Protein AF-A0A2D5Z814-F1 (afdb_monomer_lite)

Structure (mmCIF, N/CA/C/O backbone):
data_AF-A0A2D5Z814-F1
#
_entry.id   AF-A0A2D5Z814-F1
#
loop_
_atom_site.group_PDB
_atom_site.id
_atom_site.type_symbol
_atom_site.label_atom_id
_atom_site.label_alt_id
_atom_site.label_comp_id
_atom_site.label_asym_id
_atom_site.label_entity_id
_atom_site.label_seq_id
_atom_site.pdbx_PDB_ins_code
_atom_site.Cartn_x
_atom_site.Cartn_y
_atom_site.Cartn_z
_atom_site.occupancy
_atom_site.B_iso_or_equiv
_atom_site.auth_seq_id
_atom_site.auth_comp_id
_atom_site.auth_asym_id
_atom_site.auth_atom_id
_atom_site.pdbx_PDB_model_num
ATOM 1 N N . MET A 1 1 ? -5.603 -16.235 20.067 1.00 56.41 1 MET A N 1
ATOM 2 C CA . MET A 1 1 ? -6.379 -16.698 18.891 1.00 56.41 1 MET A CA 1
ATOM 3 C C . MET A 1 1 ? -6.082 -15.875 17.643 1.00 56.41 1 MET A C 1
ATOM 5 O O . MET A 1 1 ? -5.702 -16.482 16.658 1.00 56.41 1 MET A O 1
ATOM 9 N N . PHE A 1 2 ? -6.161 -14.539 17.676 1.00 51.81 2 PHE A N 1
ATOM 10 C CA . PHE A 1 2 ? -5.943 -13.693 16.488 1.00 51.81 2 PHE A CA 1
ATOM 11 C C . PHE A 1 2 ? -4.578 -13.888 15.796 1.00 51.81 2 PHE A C 1
ATOM 13 O O . PHE A 1 2 ? -4.543 -14.180 14.610 1.00 51.81 2 PHE A O 1
ATOM 20 N N . LEU A 1 3 ? -3.463 -13.837 16.539 1.00 51.50 3 LEU A N 1
ATOM 21 C CA . LEU A 1 3 ? -2.113 -14.064 15.990 1.00 51.50 3 LEU A CA 1
ATOM 22 C C . LEU A 1 3 ? -1.934 -15.460 15.370 1.00 51.50 3 LEU A C 1
ATOM 24 O O . LEU A 1 3 ? -1.371 -15.576 14.292 1.00 51.50 3 LEU A O 1
ATOM 28 N N . ILE A 1 4 ? -2.471 -16.507 16.006 1.00 61.38 4 ILE A N 1
ATOM 29 C CA . ILE A 1 4 ? -2.462 -17.879 15.462 1.00 61.38 4 ILE A CA 1
ATOM 30 C C . ILE A 1 4 ? -3.272 -17.933 14.165 1.00 61.38 4 ILE A C 1
ATOM 32 O O . ILE A 1 4 ? -2.856 -18.549 13.195 1.00 61.38 4 ILE A O 1
ATOM 36 N N . GLY A 1 5 ? -4.400 -17.234 14.135 1.00 58.31 5 GLY A N 1
ATOM 37 C CA . GLY A 1 5 ? -5.241 -17.068 12.965 1.00 58.31 5 GLY A CA 1
ATOM 38 C C . GLY A 1 5 ? -4.587 -16.403 11.775 1.00 58.31 5 GLY A C 1
ATOM 39 O O . GLY A 1 5 ? -4.691 -16.891 10.658 1.00 58.31 5 GLY A O 1
ATOM 40 N N . VAL A 1 6 ? -3.914 -15.285 12.032 1.00 59.44 6 VAL A N 1
ATOM 41 C CA . VAL A 1 6 ? -3.162 -14.533 11.029 1.00 59.44 6 VAL A CA 1
ATOM 42 C C . VAL A 1 6 ? -1.983 -15.365 10.531 1.00 59.44 6 VAL A C 1
ATOM 44 O O . VAL A 1 6 ? -1.779 -15.460 9.329 1.00 59.44 6 VAL A O 1
ATOM 47 N N . VAL A 1 7 ? -1.263 -16.050 11.422 1.00 62.69 7 VAL A N 1
ATOM 48 C CA . VAL A 1 7 ? -0.177 -16.965 11.042 1.00 62.69 7 VAL A CA 1
ATOM 49 C C . VAL A 1 7 ? -0.703 -18.126 10.196 1.00 62.69 7 VAL A C 1
ATOM 51 O O . VAL A 1 7 ? -0.122 -18.419 9.161 1.00 62.69 7 VAL A O 1
ATOM 54 N N . VAL A 1 8 ? -1.828 -18.746 10.559 1.00 61.88 8 VAL A N 1
ATOM 55 C CA . VAL A 1 8 ? -2.460 -19.798 9.745 1.00 61.88 8 VAL A CA 1
ATOM 56 C C . VAL A 1 8 ? -2.917 -19.238 8.394 1.00 61.88 8 VAL A C 1
ATOM 58 O O . VAL A 1 8 ? -2.629 -19.837 7.366 1.00 61.88 8 VAL A O 1
ATOM 61 N N . ALA A 1 9 ? -3.547 -18.063 8.358 1.00 58.44 9 ALA A N 1
ATOM 62 C CA . ALA A 1 9 ? -3.960 -17.403 7.119 1.00 58.44 9 ALA A CA 1
ATOM 63 C C . ALA A 1 9 ? -2.775 -17.085 6.183 1.00 58.44 9 ALA A C 1
ATOM 65 O O . ALA A 1 9 ? -2.893 -17.267 4.974 1.00 58.44 9 ALA A O 1
ATOM 66 N N . ILE A 1 10 ? -1.638 -16.654 6.741 1.00 59.72 10 ILE A N 1
ATOM 67 C CA . ILE A 1 10 ? -0.394 -16.362 6.008 1.00 59.72 10 ILE A CA 1
ATOM 68 C C . ILE A 1 10 ? 0.289 -17.653 5.534 1.00 59.72 10 ILE A C 1
ATOM 70 O O . ILE A 1 10 ? 0.756 -17.733 4.399 1.00 59.72 10 ILE A O 1
ATOM 74 N N . LEU A 1 11 ? 0.329 -18.694 6.369 1.00 56.81 11 LEU A N 1
ATOM 75 C CA . LEU A 1 11 ? 0.909 -19.988 5.993 1.00 56.81 11 LEU A CA 1
ATOM 76 C C . LEU A 1 11 ? 0.111 -20.654 4.862 1.00 56.81 11 LEU A C 1
ATOM 78 O O . LEU A 1 11 ? 0.702 -21.247 3.963 1.00 56.81 11 LEU A O 1
ATOM 82 N N . TYR A 1 12 ? -1.214 -20.487 4.848 1.00 57.47 12 TYR A N 1
ATOM 83 C CA . TYR A 1 12 ? -2.067 -20.972 3.761 1.00 57.47 12 TYR A CA 1
ATOM 84 C C . TYR A 1 12 ? -1.994 -20.110 2.485 1.00 57.47 12 TYR A C 1
ATOM 86 O O . TYR A 1 12 ? -2.374 -20.599 1.426 1.00 57.47 12 TYR A O 1
ATOM 94 N N . SER A 1 13 ? -1.476 -18.873 2.519 1.00 56.94 13 SER A N 1
ATOM 95 C CA . SER A 1 13 ? -1.394 -18.018 1.320 1.00 56.94 13 SER A CA 1
ATOM 96 C C . SER A 1 13 ? -0.141 -18.223 0.458 1.00 56.94 13 SER A C 1
ATOM 98 O O . SER A 1 13 ? -0.121 -17.748 -0.672 1.00 56.94 13 SER A O 1
ATOM 100 N N . GLY A 1 14 ? 0.907 -18.887 0.968 1.00 55.75 14 GLY A N 1
ATOM 101 C CA . GLY A 1 14 ? 2.200 -19.014 0.273 1.00 55.75 14 GLY A CA 1
ATOM 102 C C . GLY A 1 14 ? 2.575 -20.436 -0.154 1.00 55.75 14 GLY A C 1
ATOM 103 O O . GLY A 1 14 ? 2.842 -20.677 -1.328 1.00 55.75 14 GLY A O 1
ATOM 104 N N . SER A 1 15 ? 2.604 -21.395 0.779 1.00 47.72 15 SER A N 1
ATOM 105 C CA . SER A 1 15 ? 3.120 -22.751 0.511 1.00 47.72 15 SER A CA 1
ATOM 106 C C . SER A 1 15 ? 2.042 -23.775 0.138 1.00 47.72 15 SER A C 1
ATOM 108 O O . SER A 1 15 ? 2.357 -24.774 -0.503 1.00 47.72 15 SER A O 1
ATOM 110 N N . ALA A 1 16 ? 0.773 -23.519 0.473 1.00 51.56 16 ALA A N 1
ATOM 111 C CA . ALA A 1 16 ? -0.362 -24.391 0.141 1.00 51.56 16 ALA A CA 1
ATOM 112 C C . ALA A 1 16 ? -0.970 -24.122 -1.253 1.00 51.56 16 ALA A C 1
ATOM 114 O O . ALA A 1 16 ? -1.816 -24.882 -1.718 1.00 51.56 16 ALA A O 1
ATOM 115 N N . ALA A 1 17 ? -0.542 -23.057 -1.943 1.00 55.44 17 ALA A N 1
ATOM 116 C CA . ALA A 1 17 ? -1.133 -22.617 -3.209 1.00 55.44 17 ALA A CA 1
ATOM 117 C C . ALA A 1 17 ? -0.887 -23.574 -4.391 1.00 55.44 17 ALA A C 1
ATOM 119 O O . ALA A 1 17 ? -1.604 -23.483 -5.380 1.00 55.44 17 ALA A O 1
ATOM 120 N N . LYS A 1 18 ? 0.092 -24.486 -4.286 1.00 63.19 18 LYS A N 1
ATOM 121 C CA . LYS A 1 18 ? 0.381 -25.529 -5.291 1.00 63.19 18 LYS A CA 1
ATOM 122 C C . LYS A 1 18 ? -0.055 -26.935 -4.862 1.00 63.19 18 LYS A C 1
ATOM 124 O O . LYS A 1 18 ? 0.300 -27.914 -5.512 1.00 63.19 18 LYS A O 1
ATOM 129 N N . ASP A 1 19 ? -0.819 -27.045 -3.774 1.00 77.56 19 ASP A N 1
ATOM 130 C CA . ASP A 1 19 ? -1.479 -28.298 -3.407 1.00 77.56 19 ASP A CA 1
ATOM 131 C C . ASP A 1 19 ? -2.500 -28.679 -4.493 1.00 77.56 19 ASP A C 1
ATOM 133 O O . ASP A 1 19 ? -3.224 -27.819 -4.998 1.00 77.56 19 ASP A O 1
ATOM 137 N N . ALA A 1 20 ? -2.590 -29.963 -4.846 1.00 77.75 20 ALA A N 1
ATOM 138 C CA . ALA A 1 20 ? -3.502 -30.444 -5.885 1.00 77.75 20 ALA A CA 1
ATOM 139 C C . ALA A 1 20 ? -4.984 -30.114 -5.599 1.00 77.75 20 ALA A C 1
ATOM 141 O O . ALA A 1 20 ? -5.794 -30.058 -6.530 1.00 77.75 20 ALA A O 1
ATOM 142 N N . ALA A 1 21 ? -5.358 -29.866 -4.340 1.00 78.50 21 ALA A N 1
ATOM 143 C CA . ALA A 1 21 ? -6.687 -29.390 -3.962 1.00 78.50 21 ALA A CA 1
ATOM 144 C C . ALA A 1 21 ? -6.981 -27.964 -4.467 1.00 78.50 21 ALA A C 1
ATOM 146 O O . ALA A 1 21 ? -8.128 -27.652 -4.790 1.00 78.50 21 ALA A O 1
ATOM 147 N N . PHE A 1 22 ? -5.958 -27.114 -4.579 1.00 81.38 22 PHE A N 1
ATOM 148 C CA . PHE A 1 22 ? -6.083 -25.690 -4.916 1.00 81.38 22 PHE A CA 1
ATOM 149 C C . PHE A 1 22 ? -5.416 -25.306 -6.237 1.00 81.38 22 PHE A C 1
ATOM 151 O O . PHE A 1 22 ? -5.604 -24.187 -6.710 1.00 81.38 22 PHE A O 1
ATOM 158 N N . TYR A 1 23 ? -4.693 -26.240 -6.849 1.00 84.44 23 TYR A N 1
ATOM 159 C CA . TYR A 1 23 ? -3.890 -26.012 -8.037 1.00 84.44 23 TYR A CA 1
ATOM 160 C C . TYR A 1 23 ? -4.102 -27.118 -9.068 1.00 84.44 23 TYR A C 1
ATOM 162 O O . TYR A 1 23 ? -4.152 -28.306 -8.735 1.00 84.44 23 TYR A O 1
ATOM 170 N N . ASP A 1 24 ? -4.254 -26.732 -10.327 1.00 88.06 24 ASP A N 1
ATOM 171 C CA . ASP A 1 24 ? -4.131 -27.611 -11.480 1.00 88.06 24 ASP A CA 1
ATOM 172 C C . ASP A 1 24 ? -2.820 -27.266 -12.195 1.00 88.06 24 ASP A C 1
ATOM 174 O O . ASP A 1 24 ? -2.689 -26.153 -12.694 1.00 88.06 24 ASP A O 1
ATOM 178 N N . PRO A 1 25 ? -1.829 -28.170 -12.258 1.00 87.50 25 PRO A N 1
ATOM 179 C CA . PRO A 1 25 ? -0.586 -27.887 -12.966 1.00 87.50 25 PRO A CA 1
ATOM 180 C C . PRO A 1 25 ? -0.759 -27.852 -14.488 1.00 87.50 25 PRO A C 1
ATOM 182 O O . PRO A 1 25 ? 0.148 -27.395 -15.181 1.00 87.50 25 PRO A O 1
ATOM 185 N N . LYS A 1 26 ? -1.886 -28.334 -15.029 1.00 88.44 26 LYS A N 1
ATOM 186 C CA . LYS A 1 26 ? -2.082 -28.482 -16.470 1.00 88.44 26 LYS A CA 1
ATOM 187 C C . LYS A 1 26 ? -1.970 -27.161 -17.247 1.00 88.44 26 LYS A C 1
ATOM 189 O O . LYS A 1 26 ? -1.229 -27.165 -18.219 1.00 88.44 26 LYS A O 1
ATOM 194 N N . PRO A 1 27 ? -2.581 -26.031 -16.842 1.00 87.88 27 PRO A N 1
ATOM 195 C CA . PRO A 1 27 ? -2.417 -24.765 -17.559 1.00 87.88 27 PRO A CA 1
ATOM 196 C C . PRO A 1 27 ? -0.960 -24.291 -17.627 1.00 87.88 27 PRO A C 1
ATOM 198 O O . PRO A 1 27 ? -0.527 -23.781 -18.656 1.00 87.88 27 PRO A O 1
ATOM 201 N N . VAL A 1 28 ? -0.174 -24.520 -16.567 1.00 87.25 28 VAL A N 1
ATOM 202 C CA . VAL A 1 28 ? 1.270 -24.229 -16.574 1.00 87.25 28 VAL A CA 1
ATOM 203 C C . VAL A 1 28 ? 2.034 -25.199 -17.468 1.00 87.25 28 VAL A C 1
ATOM 205 O O . VAL A 1 28 ? 2.923 -24.769 -18.196 1.00 87.25 28 VAL A O 1
ATOM 208 N N . ALA A 1 29 ? 1.681 -26.485 -17.461 1.00 90.31 29 ALA A N 1
ATOM 209 C CA . ALA A 1 29 ? 2.283 -27.473 -18.354 1.00 90.31 29 ALA A CA 1
ATOM 210 C C . ALA A 1 29 ? 1.972 -27.182 -19.834 1.00 90.31 29 ALA A C 1
ATOM 212 O O . ALA A 1 29 ? 2.864 -27.265 -20.674 1.00 90.31 29 ALA A O 1
ATOM 213 N N . ASP A 1 30 ? 0.736 -26.788 -20.146 1.00 91.12 30 ASP A N 1
ATOM 214 C CA . ASP A 1 30 ? 0.287 -26.438 -21.495 1.00 91.12 30 ASP A CA 1
ATOM 215 C C . ASP A 1 30 ? 0.979 -25.152 -21.991 1.00 91.12 30 ASP A C 1
ATOM 217 O O . ASP A 1 30 ? 1.344 -25.049 -23.163 1.00 91.12 30 ASP A O 1
ATOM 221 N N . ALA A 1 31 ? 1.227 -24.190 -21.094 1.00 90.81 31 ALA A N 1
ATOM 222 C CA . ALA A 1 31 ? 1.958 -22.961 -21.397 1.00 90.81 31 ALA A CA 1
ATOM 223 C C . ALA A 1 31 ? 3.490 -23.129 -21.413 1.00 90.81 31 ALA A C 1
ATOM 225 O O . ALA A 1 31 ? 4.181 -22.232 -21.899 1.00 90.81 31 ALA A O 1
ATOM 226 N N . ALA A 1 32 ? 4.033 -24.249 -20.917 1.00 91.06 32 ALA A N 1
ATOM 227 C CA . ALA A 1 32 ? 5.470 -24.430 -20.690 1.00 91.06 32 ALA A CA 1
ATOM 228 C C . ALA A 1 32 ? 6.306 -24.178 -21.950 1.00 91.06 32 ALA A C 1
ATOM 230 O O . ALA A 1 32 ? 7.278 -23.441 -21.895 1.00 91.06 32 ALA A O 1
ATOM 231 N N . VAL A 1 33 ? 5.875 -24.681 -23.111 1.00 94.25 33 VAL A N 1
ATOM 232 C CA . VAL A 1 33 ? 6.594 -24.473 -24.383 1.00 94.25 33 VAL A CA 1
ATOM 233 C C . VAL A 1 33 ? 6.686 -22.988 -24.752 1.00 94.25 33 VAL A C 1
ATOM 235 O O . VAL A 1 33 ? 7.724 -22.528 -25.224 1.00 94.25 33 VAL A O 1
ATOM 238 N N . ALA A 1 34 ? 5.609 -22.228 -24.542 1.00 93.00 34 ALA A N 1
ATOM 239 C CA . ALA A 1 34 ? 5.583 -20.798 -24.836 1.00 93.00 34 ALA A CA 1
ATOM 240 C C . ALA A 1 34 ? 6.416 -19.996 -23.826 1.00 93.00 34 ALA A C 1
ATOM 242 O O . ALA A 1 34 ? 7.120 -19.064 -24.214 1.00 93.00 34 ALA A O 1
ATOM 243 N N . VAL A 1 35 ? 6.363 -20.379 -22.546 1.00 90.38 35 VAL A N 1
ATOM 244 C CA . VAL A 1 35 ? 7.173 -19.773 -21.483 1.00 90.38 35 VAL A CA 1
ATOM 245 C C . VAL A 1 35 ? 8.658 -20.052 -21.718 1.00 90.38 35 VAL A C 1
ATOM 247 O O . VAL A 1 35 ? 9.431 -19.103 -21.742 1.00 90.38 35 VAL A O 1
ATOM 250 N N . ASP A 1 36 ? 9.050 -21.296 -21.997 1.00 91.88 36 ASP A N 1
ATOM 251 C CA . ASP A 1 36 ? 10.437 -21.688 -22.280 1.00 91.88 36 ASP A CA 1
ATOM 252 C C . ASP A 1 36 ? 10.989 -20.950 -23.510 1.00 91.88 36 ASP A C 1
ATOM 254 O O . ASP A 1 36 ? 12.126 -20.472 -23.505 1.00 91.88 36 ASP A O 1
ATOM 258 N N . ALA A 1 37 ? 10.177 -20.801 -24.564 1.00 93.94 37 ALA A N 1
ATOM 259 C CA . ALA A 1 37 ? 10.551 -20.016 -25.737 1.00 93.94 37 ALA A CA 1
ATOM 260 C C . ALA A 1 37 ? 10.774 -18.535 -25.383 1.00 93.94 37 ALA A C 1
ATOM 262 O O . ALA A 1 37 ? 11.774 -17.943 -25.795 1.00 93.94 37 ALA A O 1
ATOM 263 N N . ALA A 1 38 ? 9.889 -17.942 -24.579 1.00 92.06 38 ALA A N 1
ATOM 264 C CA . ALA A 1 38 ? 10.048 -16.570 -24.110 1.00 92.06 38 ALA A CA 1
ATOM 265 C C . ALA A 1 38 ? 11.264 -16.412 -23.174 1.00 92.06 38 ALA A C 1
ATOM 267 O O . ALA A 1 38 ? 11.990 -15.425 -23.280 1.00 92.06 38 ALA A O 1
ATOM 268 N N . GLU A 1 39 ? 11.550 -17.384 -22.304 1.00 89.81 39 GLU A N 1
ATOM 269 C CA . GLU A 1 39 ? 12.731 -17.396 -21.428 1.00 89.81 39 GLU A CA 1
ATOM 270 C C . GLU A 1 39 ? 14.046 -17.563 -22.211 1.00 89.81 39 GLU A C 1
ATOM 272 O O . GLU A 1 39 ? 15.079 -16.988 -21.845 1.00 89.81 39 GLU A O 1
ATOM 277 N N . ALA A 1 40 ? 14.023 -18.280 -23.337 1.00 93.00 40 ALA A N 1
ATOM 278 C CA . ALA A 1 40 ? 15.152 -18.327 -24.261 1.00 93.00 40 ALA A CA 1
ATOM 279 C C . ALA A 1 40 ? 15.410 -16.949 -24.900 1.00 93.00 40 ALA A C 1
ATOM 281 O O . ALA A 1 40 ? 16.563 -16.514 -24.983 1.00 93.00 40 ALA A O 1
ATOM 282 N N . GLU A 1 41 ? 14.355 -16.221 -25.287 1.00 93.88 41 GLU A N 1
ATOM 283 C CA . GLU A 1 41 ? 14.477 -14.840 -25.774 1.00 93.88 41 GLU A CA 1
ATOM 284 C C . GLU A 1 41 ? 15.013 -13.890 -24.694 1.00 93.88 41 GLU A C 1
ATOM 286 O O . GLU A 1 41 ? 15.858 -13.043 -24.990 1.00 93.88 41 GLU A O 1
ATOM 291 N N . VAL A 1 42 ? 14.575 -14.054 -23.441 1.00 89.88 42 VAL A N 1
ATOM 292 C CA . VAL A 1 42 ? 15.125 -13.333 -22.280 1.00 89.88 42 VAL A CA 1
ATOM 293 C C . VAL A 1 42 ? 16.616 -13.604 -22.140 1.00 89.88 42 VAL A C 1
ATOM 295 O O . VAL A 1 42 ? 17.400 -12.665 -22.032 1.00 89.88 42 VAL A O 1
ATOM 298 N N . SER A 1 43 ? 17.028 -14.871 -22.182 1.00 90.56 43 SER A N 1
ATOM 299 C CA . SER A 1 43 ? 18.431 -15.265 -22.030 1.00 90.56 43 SER A CA 1
ATOM 300 C C . SER A 1 43 ? 19.310 -14.683 -23.140 1.00 90.56 43 SER A C 1
ATOM 302 O O . SER A 1 43 ? 20.403 -14.176 -22.872 1.00 90.56 43 SER A O 1
ATOM 304 N N . ALA A 1 44 ? 18.819 -14.684 -24.383 1.00 91.31 44 ALA A N 1
ATOM 305 C CA . ALA A 1 44 ? 19.503 -14.062 -25.511 1.00 91.31 44 ALA A CA 1
ATOM 306 C C . ALA A 1 44 ? 19.613 -12.536 -25.347 1.00 91.31 44 ALA A C 1
ATOM 308 O O . ALA A 1 44 ? 20.690 -11.964 -25.536 1.00 91.31 44 ALA A O 1
ATOM 309 N N . ALA A 1 45 ? 18.527 -11.876 -24.937 1.00 89.44 45 ALA A N 1
ATOM 310 C CA . ALA A 1 45 ? 18.528 -10.441 -24.680 1.00 89.44 45 ALA A CA 1
ATOM 311 C C . ALA A 1 45 ? 19.433 -10.066 -23.492 1.00 89.44 45 ALA A C 1
ATOM 313 O O . ALA A 1 45 ? 20.107 -9.038 -23.534 1.00 89.44 45 ALA A O 1
ATOM 314 N N . ALA A 1 46 ? 19.528 -10.923 -22.472 1.00 88.94 46 ALA A N 1
ATOM 315 C CA . ALA A 1 46 ? 20.399 -10.727 -21.317 1.00 88.94 46 ALA A CA 1
ATOM 316 C C . ALA A 1 46 ? 21.874 -10.818 -21.710 1.00 88.94 46 ALA A C 1
ATOM 318 O O . ALA A 1 46 ? 22.682 -9.988 -21.290 1.00 88.94 46 ALA A O 1
ATOM 319 N N . ALA A 1 47 ? 22.229 -11.785 -22.561 1.00 89.50 47 ALA A N 1
ATOM 320 C CA . ALA A 1 47 ? 23.573 -11.888 -23.119 1.00 89.50 47 ALA A CA 1
ATOM 321 C C . ALA A 1 47 ? 23.935 -10.648 -23.954 1.00 89.50 47 ALA A C 1
ATOM 323 O O . ALA A 1 47 ? 25.039 -10.120 -23.813 1.00 89.50 47 ALA A O 1
ATOM 324 N N . ALA A 1 48 ? 22.996 -10.142 -24.762 1.00 87.31 48 ALA A N 1
ATOM 325 C CA . ALA A 1 48 ? 23.192 -8.933 -25.560 1.00 87.31 48 ALA A CA 1
ATOM 326 C C . ALA A 1 48 ? 23.369 -7.678 -24.686 1.00 87.31 48 ALA A C 1
ATOM 328 O O . ALA A 1 48 ? 24.310 -6.914 -24.898 1.00 87.31 48 ALA A O 1
ATOM 329 N N . ALA A 1 49 ? 22.525 -7.501 -23.665 1.00 87.06 49 ALA A N 1
ATOM 330 C CA . ALA A 1 49 ? 22.623 -6.396 -22.711 1.00 87.06 49 ALA A CA 1
ATOM 331 C C . ALA A 1 49 ? 23.922 -6.449 -21.892 1.00 87.06 49 ALA A C 1
ATOM 333 O O . ALA A 1 49 ? 24.518 -5.415 -21.608 1.00 87.06 49 ALA A O 1
ATOM 334 N N . LYS A 1 50 ? 24.407 -7.650 -21.554 1.00 86.31 50 LYS A N 1
ATOM 335 C CA . LYS A 1 50 ? 25.696 -7.830 -20.875 1.00 86.31 50 LYS A CA 1
ATOM 336 C C . LYS A 1 50 ? 26.886 -7.504 -21.783 1.00 86.31 50 LYS A C 1
ATOM 338 O O . LYS A 1 50 ? 27.881 -6.970 -21.304 1.00 86.31 50 LYS A O 1
ATOM 343 N N . ALA A 1 51 ? 26.804 -7.850 -23.068 1.00 86.81 51 ALA A N 1
ATOM 344 C CA . ALA A 1 51 ? 27.868 -7.603 -24.039 1.00 86.81 51 ALA A CA 1
ATOM 345 C C . ALA A 1 51 ? 27.967 -6.125 -24.445 1.00 86.81 51 ALA A C 1
ATOM 347 O O . ALA A 1 51 ? 29.067 -5.626 -24.671 1.00 86.81 51 ALA A O 1
ATOM 348 N N . ASN A 1 52 ? 26.831 -5.431 -24.528 1.00 85.12 52 ASN A N 1
ATOM 349 C CA . ASN A 1 52 ? 26.772 -4.007 -24.825 1.00 85.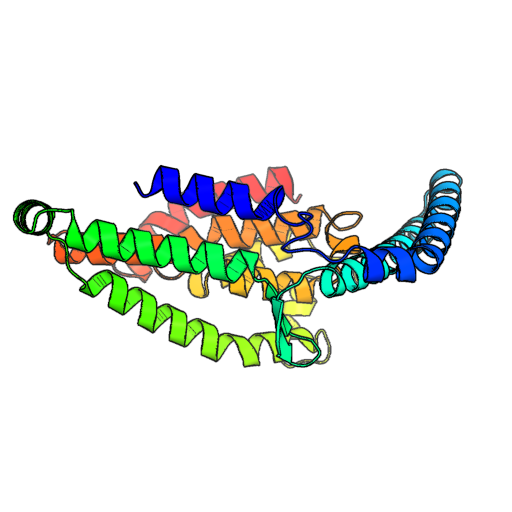12 52 ASN A CA 1
ATOM 350 C C . ASN A 1 52 ? 25.743 -3.322 -23.909 1.00 85.12 52 ASN A C 1
ATOM 352 O O . ASN A 1 52 ? 24.573 -3.192 -24.289 1.00 85.12 52 ASN A O 1
ATOM 356 N N . PRO A 1 53 ? 26.153 -2.931 -22.689 1.00 74.31 53 PRO A N 1
ATOM 357 C CA . PRO A 1 53 ? 25.256 -2.340 -21.708 1.00 74.31 53 PRO A CA 1
ATOM 358 C C . PRO A 1 53 ? 24.898 -0.914 -22.127 1.00 74.31 53 PRO A C 1
ATOM 360 O O . PRO A 1 53 ? 25.602 0.045 -21.826 1.00 74.31 53 PRO A O 1
ATOM 363 N N . GLY A 1 54 ? 23.789 -0.793 -22.849 1.00 80.06 54 GLY A N 1
ATOM 364 C CA . GLY A 1 54 ? 23.145 0.473 -23.169 1.00 80.06 54 GLY A CA 1
ATOM 365 C C . GLY A 1 54 ? 21.644 0.390 -22.916 1.00 80.06 54 GLY A C 1
ATOM 366 O O . GLY A 1 54 ? 21.058 -0.694 -22.987 1.00 80.06 54 GLY A O 1
ATOM 367 N N . ASP A 1 55 ? 21.019 1.542 -22.669 1.00 72.25 55 ASP A N 1
ATOM 368 C CA . ASP A 1 55 ? 19.598 1.653 -22.304 1.00 72.25 55 ASP A CA 1
ATOM 369 C C . ASP A 1 55 ? 18.671 0.914 -23.276 1.00 72.25 55 ASP A C 1
ATOM 371 O O . ASP A 1 55 ? 17.692 0.293 -22.863 1.00 72.25 55 ASP A O 1
ATOM 375 N N . ALA A 1 56 ? 19.008 0.900 -24.568 1.00 78.81 56 ALA A N 1
ATOM 376 C CA . ALA A 1 56 ? 18.243 0.189 -25.587 1.00 78.81 56 ALA A CA 1
ATOM 377 C C . ALA A 1 56 ? 18.300 -1.341 -25.412 1.00 78.81 56 ALA A C 1
ATOM 379 O O . ALA A 1 56 ? 17.272 -2.011 -25.482 1.00 78.81 56 ALA A O 1
ATOM 380 N N . ALA A 1 57 ? 19.484 -1.902 -25.151 1.00 79.88 57 ALA A N 1
ATOM 381 C CA . ALA A 1 57 ? 19.661 -3.343 -24.957 1.00 79.88 57 ALA A CA 1
ATOM 382 C C . ALA A 1 57 ? 19.017 -3.816 -23.646 1.00 79.88 57 ALA A C 1
ATOM 384 O O . ALA A 1 57 ? 18.379 -4.869 -23.608 1.00 79.88 57 ALA A O 1
ATOM 385 N N . ILE A 1 58 ? 19.119 -2.994 -22.599 1.00 77.62 58 ILE A N 1
ATOM 386 C CA . ILE A 1 58 ? 18.423 -3.205 -21.330 1.00 77.62 58 ILE A CA 1
ATOM 387 C C . ILE A 1 58 ? 16.907 -3.175 -21.564 1.00 77.62 58 ILE A C 1
ATOM 389 O O . ILE A 1 58 ? 16.224 -4.126 -21.209 1.00 77.62 58 ILE A O 1
ATOM 393 N N . THR A 1 59 ? 16.373 -2.166 -22.257 1.00 77.44 59 THR A N 1
ATOM 394 C CA . THR A 1 59 ? 14.934 -2.075 -22.577 1.00 77.44 59 THR A CA 1
ATOM 395 C C . THR A 1 59 ? 14.415 -3.318 -23.304 1.00 77.44 59 THR A C 1
ATOM 397 O O . THR A 1 59 ? 13.363 -3.846 -22.941 1.00 77.44 59 THR A O 1
ATOM 400 N N . VAL A 1 60 ? 15.160 -3.830 -24.288 1.00 84.12 60 VAL A N 1
ATOM 401 C CA . VAL A 1 60 ? 14.789 -5.059 -25.007 1.00 84.12 60 VAL A CA 1
ATOM 402 C C . VAL A 1 60 ? 14.754 -6.266 -24.068 1.00 84.12 60 VAL A C 1
ATOM 404 O O . VAL A 1 60 ? 13.766 -6.998 -24.074 1.00 84.12 60 VAL A O 1
ATOM 407 N N . LEU A 1 61 ? 15.774 -6.458 -23.223 1.00 84.31 61 LEU A N 1
ATOM 408 C CA . LEU A 1 61 ? 15.775 -7.517 -22.204 1.00 84.31 61 LEU A CA 1
ATOM 409 C C . LEU A 1 61 ? 14.521 -7.455 -21.327 1.00 84.31 61 LEU A C 1
ATOM 411 O O . LEU A 1 61 ? 13.866 -8.466 -21.092 1.00 84.31 61 LEU A O 1
ATOM 415 N N . LEU A 1 62 ? 14.154 -6.261 -20.887 1.00 77.81 62 LEU A N 1
ATOM 416 C CA . LEU A 1 62 ? 13.032 -6.050 -19.980 1.00 77.81 62 LEU A CA 1
ATOM 417 C C . LEU A 1 62 ? 11.688 -6.314 -20.644 1.00 77.81 62 LEU A C 1
ATOM 419 O O . LEU A 1 62 ? 10.816 -6.918 -20.028 1.00 77.81 62 LEU A O 1
ATOM 423 N N . GLN A 1 63 ? 11.529 -5.924 -21.909 1.00 82.50 63 GLN A N 1
ATOM 424 C CA . GLN A 1 63 ? 10.344 -6.264 -22.694 1.00 82.50 63 GLN A CA 1
ATOM 425 C C . GLN A 1 63 ? 10.198 -7.779 -22.852 1.00 82.50 63 GLN A C 1
ATOM 427 O O . GLN A 1 63 ? 9.101 -8.313 -22.679 1.00 82.50 63 GLN A O 1
ATOM 432 N N . LYS A 1 64 ? 11.301 -8.488 -23.127 1.00 86.19 64 LYS A N 1
ATOM 433 C CA . LYS A 1 64 ? 11.300 -9.955 -23.196 1.00 86.19 64 LYS A CA 1
ATOM 434 C C . LYS A 1 64 ? 10.970 -10.581 -21.842 1.00 86.19 64 LYS A C 1
ATOM 436 O O . LYS A 1 64 ? 10.132 -11.477 -21.782 1.00 86.19 64 LYS A O 1
ATOM 441 N N . GLN A 1 65 ? 11.536 -10.055 -20.756 1.00 82.69 65 GLN A N 1
ATOM 442 C CA . GLN A 1 65 ? 11.251 -10.522 -19.398 1.00 82.69 65 GLN A CA 1
ATOM 443 C C . GLN A 1 65 ? 9.784 -10.297 -19.028 1.00 82.69 65 GLN A C 1
ATOM 445 O O . GLN A 1 65 ? 9.145 -11.176 -18.456 1.00 82.69 65 GLN A O 1
ATOM 450 N N . ALA A 1 66 ? 9.231 -9.136 -19.379 1.00 77.50 66 ALA A N 1
ATOM 451 C CA . ALA A 1 66 ? 7.833 -8.813 -19.149 1.00 77.50 66 ALA A CA 1
ATOM 452 C C . ALA A 1 66 ? 6.896 -9.748 -19.915 1.00 77.50 66 ALA A C 1
ATOM 454 O O . ALA A 1 66 ? 5.910 -10.204 -19.345 1.00 77.50 66 ALA A O 1
ATOM 455 N N . HIS A 1 67 ? 7.217 -10.070 -21.170 1.00 84.81 67 HIS A N 1
ATOM 456 C CA . HIS A 1 67 ? 6.442 -11.022 -21.959 1.00 84.81 67 HIS A CA 1
ATOM 457 C C . HIS A 1 67 ? 6.468 -12.430 -21.344 1.00 84.81 67 HIS A C 1
ATOM 459 O O . HIS A 1 67 ? 5.405 -13.007 -21.118 1.00 84.81 67 HIS A O 1
ATOM 465 N N . ALA A 1 68 ? 7.650 -12.945 -20.987 1.00 84.50 68 ALA A N 1
ATOM 466 C CA . ALA A 1 68 ? 7.781 -14.245 -20.323 1.00 84.50 68 ALA A CA 1
ATOM 467 C C . ALA A 1 68 ? 7.011 -14.288 -18.988 1.00 84.50 68 ALA A C 1
ATOM 469 O O . ALA A 1 68 ? 6.260 -15.225 -18.717 1.00 84.50 68 ALA A O 1
ATOM 470 N N . ASN A 1 69 ? 7.123 -13.228 -18.181 1.00 81.25 69 ASN A N 1
ATOM 471 C CA . ASN A 1 69 ? 6.404 -13.109 -16.915 1.00 81.25 69 ASN A CA 1
ATOM 472 C C . ASN A 1 69 ? 4.886 -13.008 -17.109 1.00 81.25 69 ASN A C 1
ATOM 474 O O . ASN A 1 69 ? 4.148 -13.556 -16.296 1.00 81.25 69 ASN A O 1
ATOM 478 N N . ALA A 1 70 ? 4.410 -12.331 -18.158 1.00 81.81 70 ALA A N 1
ATOM 479 C CA . ALA A 1 70 ? 2.986 -12.236 -18.469 1.00 81.81 70 ALA A CA 1
ATOM 480 C C . ALA A 1 70 ? 2.404 -13.606 -18.843 1.00 81.81 70 ALA A C 1
ATOM 482 O O . ALA A 1 70 ? 1.379 -13.992 -18.288 1.00 81.81 70 ALA A O 1
ATOM 483 N N . LEU A 1 71 ? 3.097 -14.367 -19.699 1.00 84.88 71 LEU A N 1
ATOM 484 C CA . LEU A 1 71 ? 2.720 -15.745 -20.038 1.00 84.88 71 LEU A CA 1
ATOM 485 C C . LEU A 1 71 ? 2.677 -16.637 -18.792 1.00 84.88 71 LEU A C 1
ATOM 487 O O . LEU A 1 71 ? 1.725 -17.386 -18.585 1.00 84.88 71 LEU A O 1
ATOM 491 N N . ARG A 1 72 ? 3.684 -16.516 -17.921 1.00 81.56 72 ARG A N 1
ATOM 492 C CA . ARG A 1 72 ? 3.737 -17.255 -16.659 1.00 81.56 72 ARG A CA 1
ATOM 493 C C . ARG A 1 72 ? 2.610 -16.860 -15.706 1.00 81.56 72 ARG A C 1
ATOM 495 O O . ARG A 1 72 ? 2.020 -17.732 -15.081 1.00 81.56 72 ARG A O 1
ATOM 502 N N . ALA A 1 73 ? 2.324 -15.567 -15.572 1.00 79.88 73 ALA A N 1
ATOM 503 C CA . ALA A 1 73 ? 1.272 -15.065 -14.695 1.00 79.88 73 ALA A CA 1
ATOM 504 C C . ALA A 1 73 ? -0.119 -15.502 -15.167 1.00 79.88 73 ALA A C 1
ATOM 506 O O . ALA A 1 73 ? -0.937 -15.882 -14.336 1.00 79.88 73 ALA A O 1
ATOM 507 N N . ASP A 1 74 ? -0.365 -15.490 -16.478 1.00 82.69 74 ASP A N 1
ATOM 508 C CA . ASP A 1 74 ? -1.604 -15.987 -17.080 1.00 82.69 74 ASP A CA 1
ATOM 509 C C . ASP A 1 74 ? -1.786 -17.485 -16.801 1.00 82.69 74 ASP A C 1
ATOM 511 O O . ASP A 1 74 ? -2.794 -17.906 -16.228 1.00 82.69 74 ASP A O 1
ATOM 515 N N . ALA A 1 75 ? -0.749 -18.281 -17.075 1.00 84.81 75 ALA A N 1
ATOM 516 C CA . ALA A 1 75 ? -0.761 -19.713 -16.811 1.00 84.81 75 ALA A CA 1
ATOM 517 C C . ALA A 1 75 ? -0.950 -20.035 -15.317 1.00 84.81 75 ALA A C 1
ATOM 519 O O . ALA A 1 75 ? -1.761 -20.892 -14.968 1.00 84.81 75 ALA A O 1
ATOM 520 N N . GLU A 1 76 ? -0.250 -19.329 -14.421 1.00 82.50 76 GLU A N 1
ATOM 521 C CA . GLU A 1 76 ? -0.412 -19.475 -12.969 1.00 82.50 76 GLU A CA 1
ATOM 522 C C . GLU A 1 76 ? -1.817 -19.040 -12.516 1.00 82.50 76 GLU A C 1
ATOM 524 O O . GLU A 1 76 ? -2.419 -19.716 -11.689 1.00 82.50 76 GLU A O 1
ATOM 529 N N . HIS A 1 77 ? -2.395 -17.972 -13.077 1.00 77.50 77 HIS A N 1
ATOM 530 C CA . HIS A 1 77 ? -3.759 -17.540 -12.756 1.00 77.50 77 HIS A CA 1
ATOM 531 C C . HIS A 1 77 ? -4.803 -18.596 -13.148 1.00 77.50 77 HIS A C 1
ATOM 533 O O . HIS A 1 77 ? -5.729 -18.864 -12.381 1.00 77.50 77 HIS A O 1
ATOM 539 N N . HIS A 1 78 ? -4.633 -19.237 -14.308 1.00 81.00 78 HIS A N 1
ATOM 540 C CA . HIS A 1 78 ? -5.476 -20.348 -14.754 1.00 81.00 78 HIS A CA 1
ATOM 541 C C . HIS A 1 78 ? -5.242 -21.645 -13.973 1.00 81.00 78 HIS A C 1
ATOM 543 O O . HIS A 1 78 ? -6.149 -22.472 -13.872 1.00 81.00 78 HIS A O 1
ATOM 549 N N . ALA A 1 79 ? -4.052 -21.819 -13.403 1.00 83.56 79 ALA A N 1
ATOM 550 C CA . ALA A 1 79 ? -3.709 -22.969 -12.582 1.00 83.56 79 ALA A CA 1
ATOM 551 C C . ALA A 1 79 ? -4.365 -22.927 -11.195 1.00 83.56 79 ALA A C 1
ATOM 553 O O . ALA A 1 79 ? -4.567 -23.972 -10.576 1.00 83.56 79 ALA A O 1
ATOM 554 N N . VAL A 1 80 ? -4.735 -21.747 -10.689 1.00 83.69 80 VAL A N 1
ATOM 555 C CA . VAL A 1 80 ? -5.415 -21.637 -9.396 1.00 83.69 80 VAL A CA 1
ATOM 556 C C . VAL A 1 80 ? -6.880 -22.062 -9.514 1.00 83.69 80 VAL A C 1
ATOM 558 O O . VAL A 1 80 ? -7.687 -21.439 -10.205 1.00 83.69 80 VAL A O 1
ATOM 561 N N . LYS A 1 81 ? -7.261 -23.093 -8.757 1.00 86.19 81 LYS A N 1
ATOM 562 C CA . LYS A 1 81 ? -8.653 -23.538 -8.645 1.00 86.19 81 LYS A CA 1
ATOM 563 C C . LYS A 1 81 ? -9.444 -22.570 -7.776 1.00 86.19 81 LYS A C 1
ATOM 565 O O . LYS A 1 81 ? -9.033 -22.195 -6.672 1.00 86.19 81 LYS A O 1
ATOM 570 N N . GLY A 1 82 ? -10.636 -22.222 -8.232 1.00 88.06 82 GLY A N 1
ATOM 571 C CA . GLY A 1 82 ? -11.487 -21.305 -7.501 1.00 88.06 82 GLY A CA 1
ATOM 572 C C . GLY A 1 82 ? -12.883 -21.197 -8.072 1.00 88.06 82 GLY A C 1
ATOM 573 O O . GLY A 1 82 ? -13.256 -21.875 -9.028 1.00 88.06 82 GLY A O 1
ATOM 574 N N . TRP A 1 83 ? -13.656 -20.311 -7.466 1.00 88.12 83 TRP A N 1
ATOM 575 C CA . TRP A 1 83 ? -14.941 -19.910 -7.997 1.00 88.12 83 TRP A CA 1
ATOM 576 C C . TRP A 1 83 ? -14.731 -18.860 -9.092 1.00 88.12 83 TRP A C 1
ATOM 578 O O . TRP A 1 83 ? -14.263 -17.755 -8.822 1.00 88.12 83 TRP A O 1
ATOM 588 N N . HIS A 1 84 ? -15.067 -19.200 -10.335 1.00 86.12 84 HIS A N 1
ATOM 589 C CA . HIS A 1 84 ? -15.036 -18.253 -11.449 1.00 86.12 84 HIS A CA 1
ATOM 590 C C . HIS A 1 84 ? -16.270 -17.347 -11.396 1.00 86.12 84 HIS A C 1
ATOM 592 O O . HIS A 1 84 ? -17.393 -17.803 -11.612 1.00 86.12 84 HIS A O 1
ATOM 598 N N . ILE A 1 85 ? -16.056 -16.069 -11.086 1.00 84.62 85 ILE A N 1
ATOM 599 C CA . ILE A 1 85 ? -17.116 -15.051 -11.067 1.00 84.62 85 ILE A CA 1
ATOM 600 C C . ILE A 1 85 ? -17.326 -14.507 -12.480 1.00 84.62 85 ILE A C 1
ATOM 602 O O . ILE A 1 85 ? -18.457 -14.334 -12.926 1.00 84.62 85 ILE A O 1
ATOM 606 N N . THR A 1 86 ? -16.227 -14.260 -13.194 1.00 83.56 86 THR A N 1
ATOM 607 C CA . THR A 1 86 ? -16.213 -13.869 -14.609 1.00 83.56 86 THR A CA 1
ATOM 608 C C . THR A 1 86 ? -15.106 -14.630 -15.341 1.00 83.56 86 THR A C 1
ATOM 610 O O . THR A 1 86 ? -14.325 -15.344 -14.713 1.00 83.56 86 THR A O 1
ATOM 613 N N . SER A 1 87 ? -14.991 -14.451 -16.661 1.00 74.38 87 SER A N 1
ATOM 614 C CA . SER A 1 87 ? -13.888 -15.014 -17.459 1.00 74.38 87 SER A CA 1
ATOM 615 C C . SER A 1 87 ? -12.494 -14.560 -17.005 1.00 74.38 87 SER A C 1
ATOM 617 O O . SER A 1 87 ? -11.517 -15.233 -17.311 1.00 74.38 87 SER A O 1
ATOM 619 N N . HIS A 1 88 ? -12.395 -13.442 -16.277 1.00 69.19 88 HIS A N 1
ATOM 620 C CA . HIS A 1 88 ? -11.124 -12.840 -15.851 1.00 69.19 88 HIS A CA 1
ATOM 621 C C . HIS A 1 88 ? -10.969 -12.744 -14.329 1.00 69.19 88 HIS A C 1
ATOM 623 O O . HIS A 1 88 ? -9.923 -12.321 -13.850 1.00 69.19 88 HIS A O 1
ATOM 629 N N . VAL A 1 89 ? -12.001 -13.104 -13.560 1.00 77.88 89 VAL A N 1
ATOM 630 C CA . VAL A 1 89 ? -11.985 -13.017 -12.097 1.00 77.88 89 VAL A CA 1
ATOM 631 C C . VAL A 1 89 ? -12.293 -14.385 -11.516 1.00 77.88 89 VAL A C 1
ATOM 633 O O . VAL A 1 89 ? -13.445 -14.827 -11.480 1.00 77.88 89 VAL A O 1
ATOM 636 N N . THR A 1 90 ? -11.242 -15.028 -11.020 1.00 80.62 90 THR A N 1
ATOM 637 C CA . THR A 1 90 ? -11.328 -16.250 -10.225 1.00 80.62 90 THR A CA 1
ATOM 638 C C . THR A 1 90 ? -11.123 -15.887 -8.763 1.00 80.62 90 THR A C 1
ATOM 640 O O . THR A 1 90 ? -10.181 -15.177 -8.421 1.00 80.62 90 THR A O 1
ATOM 643 N N . TRP A 1 91 ? -11.995 -16.371 -7.883 1.00 85.81 91 TRP A N 1
ATOM 644 C CA . TRP A 1 91 ? -11.790 -16.343 -6.440 1.00 85.81 91 TRP A CA 1
ATOM 645 C C . TRP A 1 91 ? -11.191 -17.671 -5.990 1.00 85.81 91 TRP A C 1
ATOM 647 O O . TRP A 1 91 ? -11.913 -18.669 -5.939 1.00 85.81 91 TRP A O 1
ATOM 657 N N . PRO A 1 92 ? -9.888 -17.713 -5.664 1.00 86.19 92 PRO A N 1
ATOM 658 C CA . PRO A 1 92 ? -9.230 -18.943 -5.253 1.00 86.19 92 PRO A CA 1
ATOM 659 C C . PRO A 1 92 ? -9.919 -19.578 -4.046 1.00 86.19 92 PRO A C 1
ATOM 661 O O . PRO A 1 92 ? -10.221 -18.884 -3.070 1.00 86.19 92 PRO A O 1
ATOM 664 N N . TRP A 1 93 ? -10.106 -20.901 -4.060 1.00 84.81 93 TRP A N 1
ATOM 665 C CA . TRP A 1 93 ? -10.694 -21.614 -2.915 1.00 84.81 93 TRP A CA 1
ATOM 666 C C . TRP A 1 93 ? -9.901 -21.379 -1.627 1.00 84.81 93 TRP A C 1
ATOM 668 O O . TRP A 1 93 ? -10.482 -21.200 -0.560 1.00 84.81 93 TRP A O 1
ATOM 678 N N . ILE A 1 94 ? -8.575 -21.300 -1.743 1.00 80.62 94 ILE A N 1
ATOM 679 C CA . ILE A 1 94 ? -7.669 -20.996 -0.636 1.00 80.62 94 ILE A CA 1
ATOM 680 C C . ILE A 1 94 ? -7.968 -19.637 0.015 1.00 80.62 94 ILE A C 1
ATOM 682 O O . ILE A 1 94 ? -7.960 -19.526 1.241 1.00 80.62 94 ILE A O 1
ATOM 686 N N . ASN A 1 95 ? -8.317 -18.624 -0.785 1.00 83.12 95 ASN A N 1
ATOM 687 C CA . ASN A 1 95 ? -8.683 -17.302 -0.281 1.00 83.12 95 ASN A CA 1
ATOM 688 C C . ASN A 1 95 ? -10.033 -17.356 0.440 1.00 83.12 95 ASN A C 1
ATOM 690 O O . ASN A 1 95 ? -10.159 -16.798 1.524 1.00 83.12 95 ASN A O 1
ATOM 694 N N . LEU A 1 96 ? -11.008 -18.095 -0.097 1.00 85.62 96 LEU A N 1
ATOM 695 C CA . LEU A 1 96 ? -12.308 -18.283 0.556 1.00 85.62 96 LEU A CA 1
ATOM 696 C C . LEU A 1 96 ? -12.184 -19.015 1.897 1.00 85.62 96 LEU A C 1
ATOM 698 O O . LEU A 1 96 ? -12.829 -18.630 2.871 1.00 85.62 96 LEU A O 1
ATOM 702 N N . ILE A 1 97 ? -11.331 -20.041 1.972 1.00 85.81 97 ILE A N 1
ATOM 703 C CA . ILE A 1 97 ? -11.040 -20.748 3.226 1.00 85.81 97 ILE A CA 1
ATOM 704 C C . ILE A 1 97 ? -10.377 -19.798 4.220 1.00 85.81 97 ILE A C 1
ATOM 706 O O . ILE A 1 97 ? -10.829 -19.700 5.359 1.00 85.81 97 ILE A O 1
ATOM 710 N N . ARG A 1 98 ? -9.335 -19.073 3.795 1.00 84.25 98 ARG A N 1
ATOM 711 C CA . ARG A 1 98 ? -8.644 -18.075 4.621 1.00 84.25 98 ARG A CA 1
ATOM 712 C C . ARG A 1 98 ? -9.628 -17.056 5.197 1.00 84.25 98 ARG A C 1
ATOM 714 O O . ARG A 1 98 ? -9.636 -16.827 6.406 1.00 84.25 98 ARG A O 1
ATOM 721 N N . ASP A 1 99 ? -10.472 -16.478 4.352 1.00 86.69 99 ASP A N 1
ATOM 722 C CA . ASP A 1 99 ? -11.433 -15.450 4.747 1.00 86.69 99 ASP A CA 1
ATOM 723 C C . ASP A 1 99 ? -12.509 -16.036 5.675 1.00 86.69 99 ASP A C 1
ATOM 725 O O . ASP A 1 99 ? -12.837 -15.444 6.706 1.00 86.69 99 ASP A O 1
ATOM 729 N N . GLY A 1 100 ? -12.979 -17.255 5.392 1.00 89.81 100 GLY A N 1
ATOM 730 C CA . GLY A 1 100 ? -13.876 -18.009 6.266 1.00 89.81 100 GLY A CA 1
ATOM 731 C C . GLY A 1 100 ? -13.274 -18.284 7.648 1.00 89.81 100 GLY A C 1
ATOM 732 O O . GLY A 1 100 ? -13.960 -18.125 8.658 1.00 89.81 100 GLY A O 1
ATOM 733 N N . VAL A 1 101 ? -11.983 -18.624 7.721 1.00 87.44 101 VAL A N 1
ATOM 734 C CA . VAL A 1 101 ? -11.250 -18.801 8.985 1.00 87.44 101 VAL A CA 1
ATOM 735 C C . VAL A 1 101 ? -11.151 -17.477 9.746 1.00 87.44 101 VAL A C 1
ATOM 737 O O . VAL A 1 101 ? -11.411 -17.457 10.950 1.00 87.44 101 VAL A O 1
ATOM 740 N N . ILE A 1 102 ? -10.847 -16.362 9.074 1.00 85.75 102 ILE A N 1
ATOM 741 C CA . ILE A 1 102 ? -10.811 -15.023 9.691 1.00 85.75 102 ILE A CA 1
ATOM 742 C C . ILE A 1 102 ? -12.175 -14.660 10.295 1.00 85.75 102 ILE A C 1
ATOM 744 O O . ILE A 1 102 ? -12.247 -14.265 11.463 1.00 85.75 102 ILE A O 1
ATOM 748 N N . VAL A 1 103 ? -13.264 -14.864 9.550 1.00 90.50 103 VAL A N 1
ATOM 749 C CA . VAL A 1 103 ? -14.633 -14.617 10.032 1.00 90.50 103 VAL A CA 1
ATOM 750 C C . VAL A 1 103 ? -14.979 -15.532 11.204 1.00 90.50 103 VAL A C 1
ATOM 752 O O . VAL A 1 103 ? -15.474 -15.059 12.231 1.00 90.50 103 VAL A O 1
ATOM 755 N N . LEU A 1 104 ? -14.681 -16.831 11.095 1.00 91.50 104 LEU A N 1
ATOM 756 C CA . LEU A 1 104 ? -14.914 -17.799 12.163 1.00 91.50 104 LEU A CA 1
ATOM 757 C C . LEU A 1 104 ? -14.188 -17.386 13.445 1.00 91.50 104 LEU A C 1
ATOM 759 O O . LEU A 1 104 ? -14.776 -17.434 14.521 1.00 91.50 104 LEU A O 1
ATOM 763 N N . MET A 1 105 ? -12.942 -16.928 13.349 1.00 89.31 105 MET A N 1
ATOM 764 C CA . MET A 1 105 ? -12.199 -16.437 14.508 1.00 89.31 105 MET A CA 1
ATOM 765 C C . MET A 1 105 ? -12.805 -15.179 15.114 1.00 89.31 105 MET A C 1
ATOM 767 O O . MET A 1 105 ? -12.852 -15.076 16.339 1.00 89.31 105 MET A O 1
ATOM 771 N N . GLY A 1 106 ? -13.306 -14.253 14.294 1.00 90.38 106 GLY A N 1
ATOM 772 C CA . GLY A 1 106 ? -14.073 -13.106 14.778 1.00 90.38 106 GLY A CA 1
ATOM 773 C C . GLY A 1 106 ? -15.305 -13.550 15.573 1.00 90.38 106 GLY A C 1
ATOM 774 O O . GLY A 1 106 ? -15.510 -13.117 16.707 1.00 90.38 106 GLY A O 1
ATOM 775 N N . ILE A 1 107 ? -16.080 -14.497 15.034 1.00 92.88 107 ILE A N 1
ATOM 776 C CA . ILE A 1 107 ? -17.266 -15.059 15.700 1.00 92.88 107 ILE A CA 1
ATOM 777 C C . ILE A 1 107 ? -16.885 -15.775 17.001 1.00 92.88 107 ILE A C 1
ATOM 779 O O . ILE A 1 107 ? -17.530 -15.566 18.031 1.00 92.88 107 ILE A O 1
ATOM 783 N N . LEU A 1 108 ? -15.841 -16.605 16.980 1.00 92.62 108 LEU A N 1
ATOM 784 C CA . LEU A 1 108 ? -15.352 -17.304 18.166 1.00 92.62 108 LEU A CA 1
ATOM 785 C C . LEU A 1 108 ? -14.863 -16.315 19.223 1.00 92.62 108 LEU A C 1
ATOM 787 O O . LEU A 1 108 ? -15.206 -16.482 20.388 1.00 92.62 108 LEU A O 1
ATOM 791 N N . SER A 1 109 ? -14.161 -15.248 18.840 1.00 90.88 109 SER A N 1
ATOM 792 C CA . SER A 1 109 ? -13.779 -14.181 19.769 1.00 90.88 109 SER A CA 1
ATOM 793 C C . SER A 1 109 ? -15.013 -13.551 20.421 1.00 90.88 109 SER A C 1
ATOM 795 O O . SER A 1 109 ? -15.055 -13.387 21.636 1.00 90.88 109 SER A O 1
ATOM 797 N N . LEU A 1 110 ? -16.062 -13.256 19.649 1.00 90.06 110 LEU A N 1
ATOM 798 C CA . LEU A 1 110 ? -17.294 -12.670 20.185 1.00 90.06 110 LEU A CA 1
ATOM 799 C C . LEU A 1 110 ? -18.088 -13.627 21.084 1.00 90.06 110 LEU A C 1
ATOM 801 O O . LEU A 1 110 ? -18.798 -13.162 21.980 1.00 90.06 110 LEU A O 1
ATOM 805 N N . ARG A 1 111 ? -18.012 -14.940 20.846 1.00 92.81 111 ARG A N 1
ATOM 806 C CA . ARG A 1 111 ? -18.717 -15.952 21.649 1.00 92.81 111 ARG A CA 1
ATOM 807 C C . ARG A 1 111 ? -17.953 -16.349 22.909 1.00 92.81 111 ARG A C 1
ATOM 809 O O . ARG A 1 111 ? -18.581 -16.522 23.947 1.00 92.81 111 ARG A O 1
ATOM 816 N N . LEU A 1 112 ? -16.634 -16.497 22.815 1.00 94.19 112 LEU A N 1
ATOM 817 C CA . LEU A 1 112 ? -15.790 -17.012 23.895 1.00 94.19 112 LEU A CA 1
ATOM 818 C C . LEU A 1 112 ? -15.341 -15.915 24.868 1.00 94.19 112 LEU A C 1
ATOM 820 O O . LEU A 1 112 ? -15.201 -16.183 26.059 1.00 94.19 112 LEU A O 1
ATOM 824 N N . THR A 1 113 ? -15.135 -14.677 24.408 1.00 92.44 113 THR A N 1
ATOM 825 C CA . THR A 1 113 ? -14.766 -13.571 25.302 1.00 92.44 113 THR A CA 1
ATOM 826 C C . THR A 1 113 ? -15.963 -13.160 26.158 1.00 92.44 113 THR A C 1
ATOM 828 O O . THR A 1 113 ? -17.034 -12.845 25.630 1.00 92.44 113 THR A O 1
ATOM 831 N N . SER A 1 114 ? -15.791 -13.108 27.483 1.00 94.38 114 SER A N 1
ATOM 832 C CA . SER A 1 114 ? -16.870 -12.715 28.395 1.00 94.38 114 SER A CA 1
ATOM 833 C C . SER A 1 114 ? -17.386 -11.302 28.086 1.00 94.38 114 SER A C 1
ATOM 835 O O . SER A 1 114 ? -16.669 -10.434 27.578 1.00 94.38 114 SER A O 1
ATOM 837 N N . ARG A 1 115 ? -18.673 -11.061 28.361 1.00 89.75 115 ARG A N 1
ATOM 838 C CA . ARG A 1 115 ? -19.273 -9.728 28.177 1.00 89.75 115 ARG A CA 1
ATOM 839 C C . ARG A 1 115 ? -18.699 -8.707 29.158 1.00 89.75 115 ARG A C 1
ATOM 841 O O . ARG A 1 115 ? -18.571 -7.543 28.804 1.00 89.75 115 ARG A O 1
ATOM 848 N N . GLU A 1 116 ? -18.328 -9.152 30.355 1.00 93.25 116 GLU A N 1
ATOM 849 C CA . GLU A 1 116 ? -17.715 -8.304 31.376 1.00 93.25 116 GLU A CA 1
ATOM 850 C C . GLU A 1 116 ? -16.353 -7.772 30.931 1.00 93.25 116 GLU A C 1
ATOM 852 O O . GLU A 1 116 ? -16.134 -6.570 30.998 1.00 93.25 116 GLU A O 1
ATOM 857 N N . LEU A 1 117 ? -15.481 -8.623 30.374 1.00 92.69 117 LEU A N 1
ATOM 858 C CA . LEU A 1 117 ? -14.196 -8.169 29.838 1.00 92.69 117 LEU A CA 1
ATOM 859 C C . LEU A 1 117 ? -14.382 -7.159 28.705 1.00 92.69 117 LEU A C 1
ATOM 861 O O . LEU A 1 117 ? -13.643 -6.186 28.636 1.00 92.69 117 LEU A O 1
ATOM 865 N N . ARG A 1 118 ? -15.378 -7.351 27.835 1.00 90.81 118 ARG A N 1
ATOM 866 C CA . ARG A 1 118 ? -15.685 -6.379 26.775 1.00 90.81 118 ARG A CA 1
ATOM 867 C C . ARG A 1 118 ? -16.158 -5.042 27.333 1.00 90.81 118 ARG A C 1
ATOM 869 O O . ARG A 1 118 ? -15.706 -4.013 26.854 1.00 90.81 118 ARG A O 1
ATOM 876 N N . ARG A 1 119 ? -17.009 -5.063 28.363 1.00 88.75 119 ARG A N 1
ATOM 877 C CA . ARG A 1 119 ? -17.452 -3.847 29.054 1.00 88.75 119 ARG A CA 1
ATOM 878 C C . ARG A 1 119 ? -16.290 -3.136 29.748 1.00 88.75 119 ARG A C 1
ATOM 880 O O . ARG A 1 119 ? -16.199 -1.929 29.649 1.00 88.75 119 ARG A O 1
ATOM 887 N N . ASN A 1 120 ? -15.392 -3.876 30.395 1.00 91.00 120 ASN A N 1
ATOM 888 C CA . ASN A 1 120 ? -14.234 -3.303 31.088 1.00 91.00 120 ASN A CA 1
ATOM 889 C C . ASN A 1 120 ? -13.157 -2.759 30.128 1.00 91.00 120 ASN A C 1
ATOM 891 O O . ASN A 1 120 ? -12.260 -2.058 30.576 1.00 91.00 120 ASN A O 1
ATOM 895 N N . ASN A 1 121 ? -13.217 -3.112 28.839 1.00 87.88 121 ASN A N 1
ATOM 896 C CA . ASN A 1 121 ? -12.356 -2.570 27.782 1.00 87.88 121 ASN A CA 1
ATOM 897 C C . ASN A 1 121 ? -13.087 -1.531 26.911 1.00 87.88 121 ASN A C 1
ATOM 899 O O . ASN A 1 121 ? -12.612 -1.240 25.817 1.00 87.88 121 ASN A O 1
ATOM 903 N N . ASP A 1 122 ? -14.267 -1.061 27.338 1.00 87.00 122 ASP A N 1
ATOM 904 C CA . ASP A 1 122 ? -15.101 -0.104 26.599 1.00 87.00 122 ASP A CA 1
ATOM 905 C C . ASP A 1 122 ? -15.314 -0.497 25.126 1.00 87.00 122 ASP A C 1
ATOM 907 O O . ASP A 1 122 ? -15.353 0.331 24.219 1.00 87.00 122 ASP A O 1
ATOM 911 N N . PHE A 1 123 ? -15.441 -1.803 24.864 1.00 88.62 123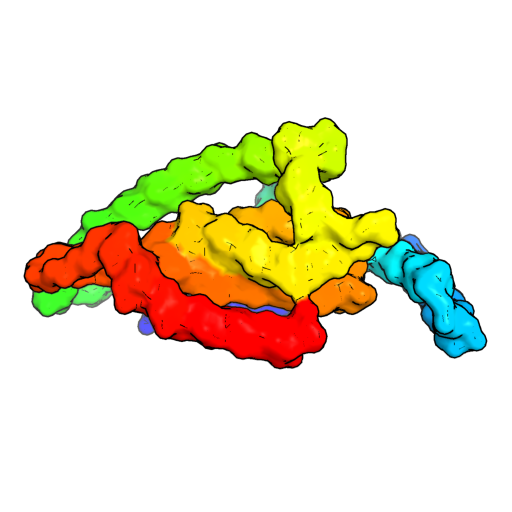 PHE A N 1
ATOM 912 C CA . PHE A 1 123 ? -15.598 -2.298 23.504 1.00 88.62 123 PHE A CA 1
ATOM 913 C C . PHE A 1 123 ? -16.961 -1.892 22.941 1.00 88.62 123 PHE A C 1
ATOM 915 O O . PHE A 1 123 ? -18.005 -2.352 23.423 1.00 88.62 123 PHE A O 1
ATOM 922 N N . THR A 1 124 ? -16.948 -1.143 21.840 1.00 89.00 124 THR A N 1
ATOM 923 C CA . THR A 1 124 ? -18.143 -0.828 21.056 1.00 89.00 124 THR A CA 1
ATOM 924 C C . THR A 1 124 ? -17.920 -1.094 19.567 1.00 89.00 124 THR A C 1
ATOM 926 O O . THR A 1 124 ? -16.804 -1.271 19.079 1.00 89.00 124 THR A O 1
ATOM 929 N N . TRP A 1 125 ? -19.020 -1.160 18.818 1.00 90.25 125 TRP A N 1
ATOM 930 C CA . TRP A 1 125 ? -18.983 -1.333 17.363 1.00 90.25 125 TRP A CA 1
ATOM 931 C C . TRP A 1 125 ? -18.808 -0.018 16.607 1.00 90.25 125 TRP A C 1
ATOM 933 O O . TRP A 1 125 ? -18.611 -0.047 15.392 1.00 90.25 125 TRP A O 1
ATOM 943 N N . PHE A 1 126 ? -18.902 1.120 17.297 1.00 88.62 126 PHE A N 1
ATOM 944 C CA . PHE A 1 126 ? -18.934 2.430 16.663 1.00 88.62 126 PHE A CA 1
ATOM 945 C C . PHE A 1 126 ? -17.678 2.696 15.807 1.00 88.62 126 PHE A C 1
ATOM 947 O O . PHE A 1 126 ? -17.856 2.948 14.610 1.00 88.62 126 PHE A O 1
ATOM 954 N N . PRO A 1 127 ? -16.437 2.496 16.308 1.00 86.75 127 PRO A N 1
ATOM 955 C CA . PRO A 1 127 ? -15.230 2.686 15.498 1.00 86.75 127 PRO A CA 1
ATOM 956 C C . PRO A 1 127 ? -15.190 1.802 14.244 1.00 86.75 127 PRO A C 1
ATOM 958 O O . PRO A 1 127 ? -14.822 2.256 13.163 1.00 86.75 127 PRO A O 1
ATOM 961 N N . ILE A 1 128 ? -15.613 0.538 14.358 1.00 88.69 128 ILE A N 1
ATOM 962 C CA . ILE A 1 128 ? -15.601 -0.420 13.241 1.00 88.69 128 ILE A CA 1
ATOM 963 C C . ILE A 1 128 ? -16.599 0.004 12.158 1.00 88.69 128 ILE A C 1
ATOM 965 O O . ILE A 1 128 ? -16.287 -0.041 10.968 1.00 88.69 128 ILE A O 1
ATOM 969 N N . VAL A 1 129 ? -17.798 0.430 12.562 1.00 90.56 129 VAL A N 1
ATOM 970 C CA . VAL A 1 129 ? -18.843 0.882 11.638 1.00 90.56 129 VAL A CA 1
ATOM 971 C C . VAL A 1 129 ? -18.432 2.169 10.922 1.00 90.56 129 VAL A C 1
ATOM 973 O O . VAL A 1 129 ? -18.706 2.301 9.729 1.00 90.56 129 VAL A O 1
ATOM 976 N N . GLU A 1 130 ? -17.780 3.110 11.608 1.00 86.44 130 GLU A N 1
ATOM 977 C CA . GLU A 1 130 ? -17.270 4.323 10.961 1.00 86.44 130 GLU A CA 1
ATOM 978 C C . GLU A 1 130 ? -16.187 4.012 9.925 1.00 86.44 130 GLU A C 1
ATOM 980 O O . GLU A 1 130 ? -16.308 4.453 8.780 1.00 86.44 130 GLU A O 1
ATOM 985 N N . VAL A 1 131 ? -15.184 3.200 10.287 1.00 86.50 131 VAL A N 1
ATOM 986 C CA . VAL A 1 131 ? -14.131 2.768 9.353 1.00 86.50 131 VAL A CA 1
ATOM 987 C C . VAL A 1 131 ? -14.753 2.082 8.135 1.00 86.50 131 VAL A C 1
ATOM 989 O O . VAL A 1 131 ? -14.415 2.423 7.004 1.00 86.50 131 VAL A O 1
ATOM 992 N N . ALA A 1 132 ? -15.713 1.174 8.337 1.00 89.06 132 ALA A N 1
ATOM 993 C CA . ALA A 1 132 ? -16.375 0.467 7.241 1.00 89.06 132 ALA A CA 1
ATOM 994 C C . ALA A 1 132 ? -17.104 1.417 6.275 1.00 89.06 132 ALA A C 1
ATOM 996 O O . ALA A 1 132 ? -16.988 1.261 5.061 1.00 89.06 132 ALA A O 1
ATOM 997 N N . LYS A 1 133 ? -17.825 2.423 6.790 1.00 89.88 133 LYS A N 1
ATOM 998 C CA . LYS A 1 133 ? -18.526 3.419 5.959 1.00 89.88 133 LYS A CA 1
ATOM 999 C C . LYS A 1 133 ? -17.553 4.297 5.172 1.00 89.88 133 LYS A C 1
ATOM 1001 O O . LYS A 1 133 ? -17.779 4.540 3.985 1.00 89.88 133 LYS A O 1
ATOM 1006 N N . LEU A 1 134 ? -16.486 4.763 5.824 1.00 85.19 134 LEU A N 1
ATOM 1007 C CA . LEU A 1 134 ? -15.468 5.608 5.203 1.00 85.19 134 LEU A CA 1
ATOM 1008 C C . LEU A 1 134 ? -14.766 4.859 4.064 1.00 85.19 134 LEU A C 1
ATOM 1010 O O . LEU A 1 134 ? -14.737 5.344 2.935 1.00 85.19 134 LEU A O 1
ATOM 1014 N N . PHE A 1 135 ? -14.288 3.645 4.338 1.00 83.94 135 PHE A N 1
ATOM 1015 C CA . PHE A 1 135 ? -13.565 2.837 3.359 1.00 83.94 135 PHE A CA 1
ATOM 1016 C C . PHE A 1 135 ? -14.469 2.370 2.218 1.00 83.94 135 PHE A C 1
ATOM 1018 O O . PHE A 1 135 ? -14.063 2.454 1.064 1.00 83.94 135 PHE A O 1
ATOM 1025 N N . ALA A 1 136 ? -15.712 1.961 2.495 1.00 88.44 136 ALA A N 1
ATOM 1026 C CA . ALA A 1 136 ? -16.666 1.634 1.434 1.00 88.44 136 ALA A CA 1
ATOM 1027 C C . ALA A 1 136 ? -16.893 2.825 0.487 1.00 88.44 136 ALA A C 1
ATOM 1029 O O . ALA A 1 136 ? -16.914 2.647 -0.728 1.00 88.44 136 ALA A O 1
ATOM 1030 N N . SER A 1 137 ? -17.002 4.041 1.030 1.00 86.75 137 SER A N 1
ATOM 1031 C CA . SER A 1 137 ? -17.177 5.255 0.224 1.00 86.75 137 SER A CA 1
ATOM 1032 C C . SER A 1 137 ? -15.940 5.551 -0.627 1.00 86.75 137 SER A C 1
ATOM 1034 O O . SER A 1 137 ? -16.074 5.787 -1.824 1.00 86.75 137 SER A O 1
ATOM 1036 N N . ILE A 1 138 ? -14.743 5.475 -0.037 1.00 83.44 138 ILE A N 1
ATOM 1037 C CA . ILE A 1 138 ? -13.462 5.668 -0.734 1.00 83.44 138 ILE A CA 1
ATOM 1038 C C . ILE A 1 138 ? -13.273 4.644 -1.865 1.00 83.44 138 ILE A C 1
ATOM 1040 O O . ILE A 1 138 ? -12.932 5.013 -2.987 1.00 83.44 138 ILE A O 1
ATOM 1044 N N . PHE A 1 139 ? -13.523 3.356 -1.607 1.00 84.00 139 PHE A N 1
ATOM 1045 C CA . PHE A 1 139 ? -13.346 2.303 -2.612 1.00 84.00 139 PHE A CA 1
ATOM 1046 C C . PHE A 1 139 ? -14.350 2.394 -3.766 1.00 84.00 139 PHE A C 1
ATOM 1048 O O . PHE A 1 139 ? -14.020 2.030 -4.891 1.00 84.00 139 PHE A O 1
ATOM 1055 N N . ILE A 1 140 ? -15.563 2.890 -3.522 1.00 86.25 140 ILE A N 1
ATOM 1056 C CA . ILE A 1 140 ? -16.531 3.124 -4.600 1.00 86.25 140 ILE A CA 1
ATOM 1057 C C . ILE A 1 140 ? -16.086 4.308 -5.467 1.00 86.25 140 ILE A C 1
ATOM 1059 O O . ILE A 1 140 ? -16.149 4.232 -6.694 1.00 86.25 140 ILE A O 1
ATOM 1063 N N . THR A 1 141 ? -15.612 5.396 -4.857 1.00 84.94 141 THR A N 1
ATOM 1064 C CA . THR A 1 141 ? -15.249 6.620 -5.588 1.00 84.94 141 THR A CA 1
ATOM 1065 C C . THR A 1 141 ? -13.887 6.547 -6.273 1.00 84.94 141 THR A C 1
ATOM 1067 O O . THR A 1 141 ? -13.665 7.275 -7.240 1.00 84.94 141 THR A O 1
ATOM 1070 N N . ILE A 1 142 ? -12.987 5.655 -5.847 1.00 81.00 142 ILE A N 1
ATOM 1071 C CA . ILE A 1 142 ? -11.666 5.522 -6.472 1.00 81.00 142 ILE A CA 1
ATOM 1072 C C . ILE A 1 142 ? -11.699 4.815 -7.831 1.00 81.00 142 ILE A C 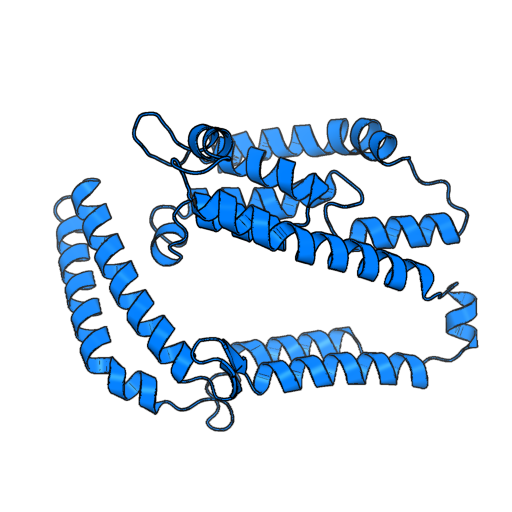1
ATOM 1074 O O . ILE A 1 142 ? -10.830 5.062 -8.660 1.00 81.00 142 ILE A O 1
ATOM 1078 N N . ILE A 1 143 ? -12.699 3.969 -8.102 1.00 81.19 143 ILE A N 1
ATOM 1079 C CA . ILE A 1 143 ? -12.822 3.241 -9.378 1.00 81.19 143 ILE A CA 1
ATOM 1080 C C . ILE A 1 143 ? -12.790 4.190 -10.593 1.00 81.19 143 ILE A C 1
ATOM 1082 O O . ILE A 1 143 ? -11.930 3.997 -11.459 1.00 81.19 143 ILE A O 1
ATOM 1086 N N . PRO A 1 144 ? -13.655 5.223 -10.688 1.00 80.38 144 PRO A N 1
ATOM 1087 C CA . PRO A 1 144 ? -13.598 6.165 -11.804 1.00 80.38 144 PRO A CA 1
ATOM 1088 C C . PRO A 1 144 ? -12.297 6.977 -11.821 1.00 80.38 144 PRO A C 1
ATOM 1090 O O . PRO A 1 144 ? -11.752 7.218 -12.892 1.00 80.38 144 PRO A O 1
ATOM 1093 N N . ALA A 1 145 ? -11.746 7.344 -10.661 1.00 77.06 145 ALA A N 1
ATOM 1094 C CA . ALA A 1 145 ? -10.480 8.073 -10.597 1.00 77.06 145 ALA A CA 1
ATOM 1095 C C . ALA A 1 145 ? -9.291 7.236 -11.114 1.00 77.06 145 ALA A C 1
ATOM 1097 O O . ALA A 1 145 ? -8.484 7.746 -11.889 1.00 77.06 145 ALA A O 1
ATOM 1098 N N . ILE A 1 146 ? -9.217 5.940 -10.785 1.00 75.12 146 ILE A N 1
ATOM 1099 C CA . ILE A 1 146 ? -8.232 5.011 -11.366 1.00 75.12 146 ILE A CA 1
ATOM 1100 C C . ILE A 1 146 ? -8.427 4.900 -12.879 1.00 75.12 146 ILE A C 1
ATOM 1102 O O . ILE A 1 146 ? -7.440 4.860 -13.608 1.00 75.12 146 ILE A O 1
ATOM 1106 N N . ALA A 1 147 ? -9.669 4.852 -13.368 1.00 77.69 147 ALA A N 1
ATOM 1107 C CA . ALA A 1 147 ? -9.935 4.793 -14.805 1.00 77.69 147 ALA A CA 1
ATOM 1108 C C . ALA A 1 147 ? -9.425 6.048 -15.538 1.00 77.69 147 ALA A C 1
ATOM 1110 O O . ALA A 1 147 ? -8.794 5.916 -16.584 1.00 77.69 147 ALA A O 1
ATOM 1111 N N . ILE A 1 148 ? -9.620 7.238 -14.959 1.00 75.31 148 ILE A N 1
ATOM 1112 C CA . ILE A 1 148 ? -9.092 8.504 -15.496 1.00 75.31 148 ILE A CA 1
ATOM 1113 C C . ILE A 1 148 ? -7.557 8.511 -15.473 1.00 75.31 148 ILE A C 1
ATOM 1115 O O . ILE A 1 148 ? -6.931 8.889 -16.456 1.00 75.31 148 ILE A O 1
ATOM 1119 N N . LEU A 1 149 ? -6.933 8.049 -14.386 1.00 69.88 149 LEU A N 1
ATOM 1120 C CA . LEU A 1 149 ? -5.469 7.966 -14.281 1.00 69.88 149 LEU A CA 1
ATOM 1121 C C . LEU A 1 149 ? -4.862 6.950 -15.256 1.00 69.88 149 LEU A C 1
ATOM 1123 O O . LEU A 1 149 ? -3.791 7.192 -15.805 1.00 69.88 149 LEU A O 1
ATOM 1127 N N . LYS A 1 150 ? -5.561 5.842 -15.529 1.00 67.44 150 LYS A N 1
ATOM 1128 C CA . LYS A 1 150 ? -5.161 4.849 -16.539 1.00 67.44 150 LYS A CA 1
ATOM 1129 C C . LYS A 1 150 ? -5.201 5.379 -17.971 1.00 67.44 150 LYS A C 1
ATOM 1131 O O . LYS A 1 150 ? -4.527 4.803 -18.818 1.00 67.44 150 LYS A O 1
ATOM 1136 N N . ALA A 1 151 ? -5.947 6.451 -18.246 1.00 72.81 151 ALA A N 1
ATOM 1137 C CA . ALA A 1 151 ? -5.883 7.125 -19.542 1.00 72.81 151 ALA A CA 1
ATOM 1138 C C . ALA A 1 151 ? -4.527 7.828 -19.768 1.00 72.81 151 ALA A C 1
ATOM 1140 O O . ALA A 1 151 ? -4.197 8.172 -20.900 1.00 72.81 151 ALA A O 1
ATOM 1141 N N . GLY A 1 152 ? -3.711 7.982 -18.717 1.00 68.38 152 GLY A N 1
ATOM 1142 C CA . GLY A 1 152 ? -2.326 8.418 -18.835 1.00 68.38 152 GLY A CA 1
ATOM 1143 C C . GLY A 1 152 ? -2.199 9.877 -19.297 1.00 68.38 152 GLY A C 1
ATOM 1144 O O . GLY A 1 152 ? -3.001 10.717 -18.882 1.00 68.38 152 GLY A O 1
ATOM 1145 N N . PRO A 1 153 ? -1.196 10.202 -20.134 1.00 67.19 153 PRO A N 1
ATOM 1146 C CA . PRO A 1 153 ? -0.952 11.565 -20.618 1.00 67.19 153 PRO A CA 1
ATOM 1147 C C . PRO A 1 153 ? -2.112 12.174 -21.419 1.00 67.19 153 PRO A C 1
ATOM 1149 O O . PRO A 1 153 ? -2.211 13.398 -21.492 1.00 67.19 153 PRO A O 1
ATOM 1152 N N . ASP A 1 154 ? -2.988 11.334 -21.975 1.00 69.44 154 ASP A N 1
ATOM 1153 C CA . ASP A 1 154 ? -4.150 11.737 -22.774 1.00 69.44 154 ASP A CA 1
ATOM 1154 C C . ASP A 1 154 ? -5.434 11.891 -21.928 1.00 69.44 154 ASP A C 1
ATOM 1156 O O . ASP A 1 154 ? -6.501 12.203 -22.457 1.00 69.44 154 ASP A O 1
ATOM 1160 N N . GLY A 1 155 ? -5.352 11.651 -20.613 1.00 72.75 155 GLY A N 1
ATOM 1161 C CA . GLY A 1 155 ? -6.474 11.740 -19.676 1.00 72.75 155 GLY A CA 1
ATOM 1162 C C . GLY A 1 155 ? -6.572 13.069 -18.922 1.00 72.75 155 GLY A C 1
ATOM 1163 O O . GLY A 1 155 ? -5.625 13.850 -18.853 1.00 72.75 155 GLY A O 1
ATOM 1164 N N . ASP A 1 156 ? -7.701 13.287 -18.241 1.00 77.62 156 ASP A N 1
ATOM 1165 C CA . ASP A 1 156 ? -7.978 14.520 -17.478 1.00 77.62 156 ASP A CA 1
ATOM 1166 C C . ASP A 1 156 ? -6.983 14.788 -16.330 1.00 77.62 156 ASP A C 1
ATOM 1168 O O . ASP A 1 156 ? -6.865 15.913 -15.844 1.00 77.62 156 ASP A O 1
ATOM 1172 N N . LEU A 1 157 ? -6.249 13.760 -15.888 1.00 72.69 157 LEU A N 1
ATOM 1173 C CA . LEU A 1 157 ? -5.215 13.856 -14.851 1.00 72.69 157 LEU A CA 1
ATOM 1174 C C . LEU A 1 157 ? -3.783 13.879 -15.414 1.00 72.69 157 LEU A C 1
ATOM 1176 O O . LEU A 1 157 ? -2.826 13.701 -14.658 1.00 72.69 157 LEU A O 1
ATOM 1180 N N . SER A 1 158 ? -3.624 14.192 -16.705 1.00 75.38 158 SER A N 1
ATOM 1181 C CA . SER A 1 158 ? -2.331 14.411 -17.369 1.00 75.38 158 SER A CA 1
ATOM 1182 C C . SER A 1 158 ? -1.356 15.296 -16.572 1.00 75.38 158 SER A C 1
ATOM 1184 O O . SER A 1 158 ? -0.199 14.904 -16.450 1.00 75.38 158 SER A O 1
ATOM 1186 N N . PRO A 1 159 ? -1.763 16.400 -15.902 1.00 82.00 159 PRO A N 1
ATOM 1187 C CA . PRO A 1 159 ? -0.832 17.193 -15.092 1.00 82.00 159 PRO A CA 1
ATOM 1188 C C . PRO A 1 159 ? -0.145 16.407 -13.965 1.00 82.00 159 PRO A C 1
ATOM 1190 O O . PRO A 1 159 ? 1.016 16.662 -13.660 1.00 82.00 159 PRO A O 1
ATOM 1193 N N . VAL A 1 160 ? -0.839 15.439 -13.356 1.00 77.62 160 VAL A N 1
ATOM 1194 C CA . VAL A 1 160 ? -0.273 14.581 -12.302 1.00 77.62 160 VAL A CA 1
ATOM 1195 C C . VAL A 1 160 ? 0.708 13.576 -12.902 1.00 77.62 160 VAL A C 1
ATOM 1197 O O . VAL A 1 160 ? 1.761 13.333 -12.319 1.00 77.62 160 VAL A O 1
ATOM 1200 N N . VAL A 1 161 ? 0.384 13.028 -14.077 1.00 75.75 161 VAL A N 1
ATOM 1201 C CA . VAL A 1 161 ? 1.253 12.105 -14.824 1.00 75.75 161 VAL A CA 1
ATOM 1202 C C . VAL A 1 161 ? 2.522 12.823 -15.289 1.00 75.75 161 VAL A C 1
ATOM 1204 O O . VAL A 1 161 ? 3.627 12.354 -15.049 1.00 75.75 161 VAL A O 1
ATOM 1207 N N . MET A 1 162 ? 2.381 14.014 -15.866 1.00 80.44 162 MET A N 1
ATOM 1208 C CA . MET A 1 162 ? 3.501 14.840 -16.318 1.00 80.44 162 MET A CA 1
ATOM 1209 C C . MET A 1 162 ? 4.389 15.301 -15.157 1.00 80.44 162 MET A C 1
ATOM 1211 O O . MET A 1 162 ? 5.594 15.418 -15.325 1.00 80.44 162 MET A O 1
ATOM 1215 N N . ALA A 1 163 ? 3.833 15.517 -13.960 1.00 86.44 163 ALA A N 1
ATOM 1216 C CA . ALA A 1 163 ? 4.622 15.901 -12.790 1.00 86.44 163 ALA A CA 1
ATOM 1217 C C . ALA A 1 163 ? 5.565 14.790 -12.290 1.00 86.44 163 ALA A C 1
ATOM 1219 O O . ALA A 1 163 ? 6.536 15.084 -11.594 1.00 86.44 163 ALA A O 1
ATOM 1220 N N . VAL A 1 164 ? 5.293 13.523 -12.624 1.00 88.38 164 VAL A N 1
ATOM 1221 C CA . VAL A 1 164 ? 6.137 12.377 -12.247 1.00 88.38 164 VAL A CA 1
ATOM 1222 C C . VAL A 1 164 ? 7.023 11.866 -13.388 1.00 88.38 164 VAL A C 1
ATOM 1224 O O . VAL A 1 164 ? 7.768 10.906 -13.189 1.00 88.38 164 VAL A O 1
ATOM 1227 N N . THR A 1 165 ? 6.990 12.509 -14.555 1.00 86.31 165 THR A N 1
ATOM 1228 C CA . THR A 1 165 ? 7.734 12.101 -15.753 1.00 86.31 165 THR A CA 1
ATOM 1229 C C . THR A 1 165 ? 8.672 13.222 -16.200 1.00 86.31 165 THR A C 1
ATOM 1231 O O . THR A 1 165 ? 8.280 14.381 -16.272 1.00 86.31 165 THR A O 1
ATOM 1234 N N . SER A 1 166 ? 9.931 12.895 -16.485 1.00 84.81 166 SER A N 1
ATOM 1235 C CA . SER A 1 166 ? 10.916 13.855 -16.992 1.00 84.81 166 SER A CA 1
ATOM 1236 C C . SER A 1 166 ? 10.662 14.224 -18.455 1.00 84.81 166 SER A C 1
ATOM 1238 O O . SER A 1 166 ? 9.984 13.500 -19.184 1.00 84.81 166 SER A O 1
ATOM 1240 N N . ASP A 1 167 ? 11.320 15.283 -18.934 1.00 81.00 167 ASP A N 1
ATOM 1241 C CA . ASP A 1 167 ? 11.315 15.669 -20.356 1.00 81.00 167 ASP A CA 1
ATOM 1242 C C . ASP A 1 167 ? 11.833 14.552 -21.287 1.00 81.00 167 ASP A C 1
ATOM 1244 O O . ASP A 1 167 ? 11.512 14.515 -22.473 1.00 81.00 167 ASP A O 1
ATOM 1248 N N . SER A 1 168 ? 12.630 13.621 -20.749 1.00 76.12 168 SER A N 1
ATOM 1249 C CA . SER A 1 168 ? 13.129 12.429 -21.446 1.00 76.12 168 SER A CA 1
ATOM 1250 C C . SER A 1 168 ? 12.193 11.215 -21.363 1.00 76.12 168 SER A C 1
ATOM 1252 O O . SER A 1 168 ? 12.549 10.141 -21.846 1.00 76.12 168 SER A O 1
ATOM 1254 N N . GLY A 1 169 ? 11.015 11.358 -20.748 1.00 76.62 169 GLY A N 1
ATOM 1255 C CA . GLY A 1 169 ? 10.028 10.289 -20.579 1.00 76.62 169 GLY A CA 1
ATOM 1256 C C . GLY A 1 169 ? 10.331 9.306 -19.443 1.00 76.62 169 GLY A C 1
ATOM 1257 O O . GLY A 1 169 ? 9.652 8.289 -19.329 1.00 76.62 169 GLY A O 1
ATOM 1258 N N . GLN A 1 170 ? 11.335 9.582 -18.605 1.00 82.69 170 GLN A N 1
ATOM 1259 C CA . GLN A 1 170 ? 11.746 8.706 -17.504 1.00 82.69 170 GLN A CA 1
ATOM 1260 C C . GLN A 1 170 ? 11.008 9.054 -16.200 1.00 82.69 170 GLN A C 1
ATOM 1262 O O . GLN A 1 170 ? 10.687 10.222 -15.968 1.00 82.69 170 GLN A O 1
ATOM 1267 N N . PRO A 1 171 ? 10.737 8.076 -15.318 1.00 90.31 171 PRO A N 1
ATOM 1268 C CA . PRO A 1 171 ? 10.086 8.338 -14.041 1.00 90.31 171 PRO A CA 1
ATOM 1269 C C . PRO A 1 171 ? 10.985 9.151 -13.099 1.00 90.31 171 PRO A C 1
ATOM 1271 O O . PRO A 1 171 ? 12.168 8.860 -12.925 1.00 90.31 171 PRO A O 1
ATOM 1274 N N . ILE A 1 172 ? 10.408 10.150 -12.431 1.00 94.25 172 ILE A N 1
ATOM 1275 C CA . ILE A 1 172 ? 11.094 10.962 -11.422 1.00 94.25 172 ILE A CA 1
ATOM 1276 C C . ILE A 1 172 ? 10.779 10.387 -10.038 1.00 94.25 172 ILE A C 1
ATOM 1278 O O . ILE A 1 172 ? 9.752 10.711 -9.440 1.00 94.25 172 ILE A O 1
ATOM 1282 N N . ASN A 1 173 ? 11.668 9.543 -9.508 1.00 96.19 173 ASN A N 1
ATOM 1283 C CA . ASN A 1 173 ? 11.441 8.802 -8.254 1.00 96.19 173 ASN A CA 1
ATOM 1284 C C . ASN A 1 173 ? 11.069 9.705 -7.069 1.00 96.19 173 ASN A C 1
ATOM 1286 O O . ASN A 1 173 ? 10.143 9.389 -6.327 1.00 96.19 173 ASN A O 1
ATOM 1290 N N . THR A 1 174 ? 11.713 10.867 -6.926 1.00 96.44 174 THR A N 1
ATOM 1291 C CA . THR A 1 174 ? 11.366 11.844 -5.883 1.00 96.44 174 THR A CA 1
ATOM 1292 C C . THR A 1 174 ? 9.923 12.332 -6.002 1.00 96.44 174 THR A C 1
ATOM 1294 O O . THR A 1 174 ? 9.217 12.421 -4.999 1.00 96.44 174 THR A O 1
ATOM 1297 N N . MET A 1 175 ? 9.455 12.612 -7.220 1.00 95.62 175 MET A N 1
ATOM 1298 C CA . MET A 1 175 ? 8.073 13.040 -7.445 1.00 95.62 175 MET A CA 1
ATOM 1299 C C . MET A 1 175 ? 7.101 11.887 -7.222 1.00 95.62 175 MET A C 1
ATOM 1301 O O . MET A 1 175 ? 6.067 12.097 -6.597 1.00 95.62 175 MET A O 1
ATOM 1305 N N . TYR A 1 176 ? 7.453 10.664 -7.629 1.00 96.06 176 TYR A N 1
ATOM 1306 C CA . TYR A 1 176 ? 6.673 9.477 -7.285 1.00 96.06 176 TYR A CA 1
ATOM 1307 C C . TYR A 1 176 ? 6.539 9.309 -5.769 1.00 96.06 176 TYR A C 1
ATOM 1309 O O . TYR A 1 176 ? 5.422 9.134 -5.296 1.00 96.06 176 TYR A O 1
ATOM 1317 N N . PHE A 1 177 ? 7.616 9.432 -4.990 1.00 97.75 177 PHE A N 1
ATOM 1318 C CA . PHE A 1 177 ? 7.557 9.324 -3.529 1.00 97.75 177 PHE A CA 1
ATOM 1319 C C . PHE A 1 177 ? 6.616 10.369 -2.909 1.00 97.75 177 PHE A C 1
ATOM 1321 O O . PHE A 1 177 ? 5.710 10.017 -2.149 1.00 97.75 177 PHE A O 1
ATOM 1328 N N . TRP A 1 178 ? 6.785 11.645 -3.270 1.00 97.19 178 TRP A N 1
ATOM 1329 C CA . TRP A 1 178 ? 6.001 12.740 -2.697 1.00 97.19 178 TRP A CA 1
ATOM 1330 C C . TRP A 1 178 ? 4.555 12.773 -3.186 1.00 97.19 178 TRP A C 1
ATOM 1332 O O . TRP A 1 178 ? 3.654 12.907 -2.365 1.00 97.19 178 TRP A O 1
ATOM 1342 N N . LEU A 1 179 ? 4.296 12.626 -4.485 1.00 94.94 179 LEU A N 1
ATOM 1343 C CA . LEU A 1 179 ? 2.931 12.675 -5.018 1.00 94.94 179 LEU A CA 1
ATOM 1344 C C . LEU A 1 179 ? 2.122 11.441 -4.617 1.00 94.94 179 LEU A C 1
ATOM 1346 O O . LEU A 1 179 ? 0.962 11.589 -4.222 1.00 94.94 179 LEU A O 1
ATOM 1350 N N . THR A 1 180 ? 2.744 10.254 -4.605 1.00 94.62 180 THR A N 1
ATOM 1351 C CA . THR A 1 180 ? 2.113 9.055 -4.033 1.00 94.62 180 THR A CA 1
ATOM 1352 C C . THR A 1 180 ? 1.802 9.288 -2.563 1.00 94.62 180 THR A C 1
ATOM 1354 O O . THR A 1 180 ? 0.681 9.064 -2.121 1.00 94.62 180 THR A O 1
ATOM 1357 N N . GLY A 1 181 ? 2.761 9.790 -1.789 1.00 95.69 181 GLY A N 1
ATOM 1358 C CA . GLY A 1 181 ? 2.557 9.961 -0.360 1.00 95.69 181 GLY A CA 1
ATOM 1359 C C . GLY A 1 181 ? 1.560 11.059 0.023 1.00 95.69 181 GLY A C 1
ATOM 1360 O O . GLY A 1 181 ? 0.759 10.871 0.944 1.00 95.69 181 GLY A O 1
ATOM 1361 N N . ILE A 1 182 ? 1.527 12.171 -0.713 1.00 94.06 182 ILE A N 1
ATOM 1362 C CA . ILE A 1 182 ? 0.515 13.220 -0.541 1.00 94.06 182 ILE A CA 1
ATOM 1363 C C . ILE A 1 182 ? -0.873 12.640 -0.792 1.00 94.06 182 ILE A C 1
ATOM 1365 O O . ILE A 1 182 ? -1.748 12.830 0.045 1.00 94.06 182 ILE A O 1
ATOM 1369 N N . LEU A 1 183 ? -1.080 11.894 -1.882 1.00 91.06 183 LEU A N 1
ATOM 1370 C CA . LEU A 1 183 ? -2.381 11.277 -2.142 1.00 91.06 183 LEU A CA 1
ATOM 1371 C C . LEU A 1 183 ? -2.738 10.245 -1.057 1.00 91.06 183 LEU A C 1
ATOM 1373 O O . LEU A 1 183 ? -3.856 10.257 -0.536 1.00 91.06 183 LEU A O 1
ATOM 1377 N N . SER A 1 184 ? -1.766 9.428 -0.644 1.00 93.44 184 SER A N 1
ATOM 1378 C CA . SER A 1 184 ? -1.949 8.388 0.378 1.00 93.44 184 SER A CA 1
ATOM 1379 C C . SER A 1 184 ? -2.366 8.967 1.723 1.00 93.44 184 SER A C 1
ATOM 1381 O O . SER A 1 184 ? -3.187 8.393 2.434 1.00 93.44 184 SER A O 1
ATOM 1383 N N . SER A 1 185 ? -1.893 10.178 2.027 1.00 94.12 185 SER A N 1
ATOM 1384 C CA . SER A 1 185 ? -2.275 10.923 3.226 1.00 94.12 185 SER A CA 1
ATOM 1385 C C . SER A 1 185 ? -3.791 11.143 3.339 1.00 94.12 185 SER A C 1
ATOM 1387 O O . SER A 1 185 ? -4.260 11.413 4.441 1.00 94.12 185 SER A O 1
ATOM 1389 N N . PHE A 1 186 ? -4.567 11.032 2.252 1.00 89.12 186 PHE A N 1
ATOM 1390 C CA . PHE A 1 186 ? -6.012 11.305 2.232 1.00 89.12 186 PHE A CA 1
ATOM 1391 C C . PHE A 1 186 ? -6.880 10.179 1.656 1.00 89.12 186 PHE A C 1
ATOM 1393 O O . PHE A 1 186 ? -8.101 10.260 1.788 1.00 89.12 186 PHE A O 1
ATOM 1400 N N . LEU A 1 187 ? -6.293 9.164 1.018 1.00 85.88 187 LEU A N 1
ATOM 1401 C CA . LEU A 1 187 ? -7.040 8.179 0.229 1.00 85.88 187 LEU A CA 1
ATOM 1402 C C . LEU A 1 187 ? -6.935 6.730 0.735 1.00 85.88 187 LEU A C 1
ATOM 1404 O O . LEU A 1 187 ? -7.810 5.947 0.397 1.00 85.88 187 LEU A O 1
ATOM 1408 N N . ASP A 1 188 ? -5.941 6.393 1.563 1.00 88.56 188 ASP A N 1
ATOM 1409 C CA . ASP A 1 188 ? -5.464 5.030 1.884 1.00 88.56 188 ASP A CA 1
ATOM 1410 C C . ASP A 1 188 ? -4.335 4.530 0.970 1.00 88.56 188 ASP A C 1
ATOM 1412 O O . ASP A 1 188 ? -4.247 4.851 -0.221 1.00 88.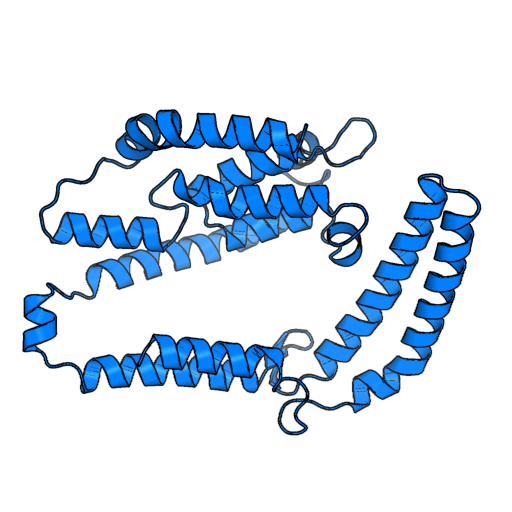56 188 ASP A O 1
ATOM 1416 N N . ASN A 1 189 ? -3.463 3.708 1.554 1.00 90.88 189 ASN A N 1
ATOM 1417 C CA . ASN A 1 189 ? -2.251 3.197 0.931 1.00 90.88 189 ASN A CA 1
ATOM 1418 C C . ASN A 1 189 ? -2.538 2.300 -0.280 1.00 90.88 189 ASN A C 1
ATOM 1420 O O . ASN A 1 189 ? -1.861 2.418 -1.299 1.00 90.88 189 ASN A O 1
ATOM 1424 N N . ALA A 1 190 ? -3.520 1.395 -0.191 1.00 86.94 190 ALA A N 1
ATOM 1425 C CA . ALA A 1 190 ? -3.776 0.403 -1.237 1.00 86.94 190 ALA A CA 1
ATOM 1426 C C . ALA A 1 190 ? -4.290 1.018 -2.556 1.00 86.94 190 ALA A C 1
ATOM 1428 O O . ALA A 1 190 ? -3.680 0.769 -3.603 1.00 86.94 190 ALA A O 1
ATOM 1429 N N . PRO A 1 191 ? -5.360 1.843 -2.557 1.00 84.88 191 PRO A N 1
ATOM 1430 C CA . PRO A 1 191 ? -5.787 2.538 -3.768 1.00 84.88 191 PRO A CA 1
ATOM 1431 C C . PRO A 1 191 ? -4.701 3.467 -4.315 1.00 84.88 191 PRO A C 1
ATOM 1433 O O . PRO A 1 191 ? -4.493 3.516 -5.526 1.00 84.88 191 PRO A O 1
ATOM 1436 N N . THR A 1 192 ? -3.971 4.159 -3.439 1.00 89.81 192 THR A N 1
ATOM 1437 C CA . THR A 1 192 ? -2.909 5.082 -3.852 1.00 89.81 192 THR A CA 1
ATOM 1438 C C . THR A 1 192 ? -1.745 4.367 -4.533 1.00 89.81 192 THR A C 1
ATOM 1440 O O . THR A 1 192 ? -1.278 4.804 -5.585 1.00 89.81 192 THR A O 1
ATOM 1443 N N . TYR A 1 193 ? -1.312 3.233 -3.980 1.00 91.94 193 TYR A N 1
ATOM 1444 C CA . TYR A 1 193 ? -0.302 2.381 -4.598 1.00 91.94 193 TYR A CA 1
ATOM 1445 C C . TYR A 1 193 ? -0.738 1.948 -5.999 1.00 91.94 193 TYR A C 1
ATOM 1447 O O . TYR A 1 193 ? 0.022 2.094 -6.951 1.00 91.94 193 TYR A O 1
ATOM 1455 N N . LEU A 1 194 ? -1.978 1.466 -6.152 1.00 86.75 194 LEU A N 1
ATOM 1456 C CA . LEU A 1 194 ? -2.489 1.034 -7.454 1.00 86.75 194 LEU A CA 1
ATOM 1457 C C . LEU A 1 194 ? -2.537 2.178 -8.468 1.00 86.75 194 LEU A C 1
ATOM 1459 O O . LEU A 1 194 ? -2.204 1.956 -9.630 1.00 86.75 194 LEU A O 1
ATOM 1463 N N . VAL A 1 195 ? -2.921 3.385 -8.049 1.00 85.25 195 VAL A N 1
ATOM 1464 C CA . VAL A 1 195 ? -2.897 4.573 -8.910 1.00 85.25 195 VAL A CA 1
ATOM 1465 C C . VAL A 1 195 ? -1.496 4.792 -9.473 1.00 85.25 195 VAL A C 1
ATOM 1467 O O . VAL A 1 195 ? -1.316 4.738 -10.688 1.00 85.25 195 VAL A O 1
ATOM 1470 N N . PHE A 1 196 ? -0.493 4.966 -8.612 1.00 89.69 196 PHE A N 1
ATOM 1471 C CA . PHE A 1 196 ? 0.848 5.334 -9.066 1.00 89.69 196 PHE A CA 1
ATOM 1472 C C . PHE A 1 196 ? 1.623 4.172 -9.691 1.00 89.69 196 PHE A C 1
ATOM 1474 O O . PHE A 1 196 ? 2.455 4.405 -10.562 1.00 89.69 196 PHE A O 1
ATOM 1481 N N . PHE A 1 197 ? 1.300 2.927 -9.340 1.00 88.88 197 PHE A N 1
ATOM 1482 C CA . PHE A 1 197 ? 1.787 1.747 -10.052 1.00 88.88 197 PHE A CA 1
ATOM 1483 C C . PHE A 1 197 ? 1.337 1.756 -11.520 1.00 88.88 197 PHE A C 1
ATOM 1485 O O . PHE A 1 197 ? 2.136 1.489 -12.415 1.00 88.88 197 PHE A O 1
ATOM 1492 N N . ASN A 1 198 ? 0.069 2.097 -11.788 1.00 83.62 198 ASN A N 1
ATOM 1493 C CA . ASN A 1 198 ? -0.428 2.225 -13.161 1.00 83.62 198 ASN A CA 1
ATOM 1494 C C . ASN A 1 198 ? 0.141 3.468 -13.862 1.00 83.62 198 ASN A C 1
ATOM 1496 O O . ASN A 1 198 ? 0.499 3.372 -15.032 1.00 83.62 198 ASN A O 1
ATOM 1500 N N . THR A 1 199 ? 0.298 4.594 -13.155 1.00 84.19 199 THR A N 1
ATOM 1501 C CA . THR A 1 199 ? 0.952 5.800 -13.699 1.00 84.19 199 THR A CA 1
ATOM 1502 C C . THR A 1 199 ? 2.400 5.531 -14.115 1.00 84.19 199 THR A C 1
ATOM 1504 O O . THR A 1 199 ? 2.831 6.007 -15.159 1.00 84.19 199 THR A O 1
ATOM 1507 N N . ALA A 1 200 ? 3.122 4.690 -13.369 1.00 84.94 200 ALA A N 1
ATOM 1508 C CA . ALA A 1 200 ? 4.479 4.253 -13.700 1.00 84.94 200 ALA A CA 1
ATOM 1509 C C . ALA A 1 200 ? 4.539 3.180 -14.812 1.00 84.94 200 ALA A C 1
ATOM 1511 O O . ALA A 1 200 ? 5.558 2.522 -15.005 1.00 84.94 200 ALA A O 1
ATOM 1512 N N . GLY A 1 201 ? 3.441 2.977 -15.546 1.00 78.50 201 GLY A N 1
ATOM 1513 C CA . GLY A 1 201 ? 3.351 2.071 -16.690 1.00 78.50 201 GLY A CA 1
ATOM 1514 C C . GLY A 1 201 ? 2.646 0.744 -16.406 1.00 78.50 201 GLY A C 1
ATOM 1515 O O . GLY A 1 201 ? 2.440 -0.032 -17.336 1.00 78.50 201 GLY A O 1
ATOM 1516 N N . GLY A 1 202 ? 2.273 0.451 -15.153 1.00 76.81 202 GLY A N 1
ATOM 1517 C CA . GLY A 1 202 ? 1.436 -0.703 -14.788 1.00 76.81 202 GLY A CA 1
ATOM 1518 C C . GLY A 1 202 ? 2.052 -2.080 -15.061 1.00 76.81 202 GLY A C 1
ATOM 1519 O O . GLY A 1 202 ? 1.387 -3.101 -14.886 1.00 76.81 202 GLY A O 1
ATOM 1520 N N . ASN A 1 203 ? 3.314 -2.131 -15.489 1.00 78.69 203 ASN A N 1
ATOM 1521 C CA . ASN A 1 203 ? 4.011 -3.363 -15.816 1.00 78.69 203 ASN A CA 1
ATOM 1522 C C . ASN A 1 203 ? 4.818 -3.840 -14.607 1.00 78.69 203 ASN A C 1
ATOM 1524 O O . ASN A 1 203 ? 5.867 -3.283 -14.285 1.00 78.69 203 ASN A O 1
ATOM 1528 N N . ALA A 1 204 ? 4.343 -4.907 -13.962 1.00 76.12 204 ALA A N 1
ATOM 1529 C CA . ALA A 1 204 ? 4.983 -5.455 -12.771 1.00 76.12 204 ALA A CA 1
ATOM 1530 C C . ALA A 1 204 ? 6.434 -5.894 -13.018 1.00 76.12 204 ALA A C 1
ATOM 1532 O O . ALA A 1 204 ? 7.274 -5.704 -12.149 1.00 76.12 204 ALA A O 1
ATOM 1533 N N . ALA A 1 205 ? 6.757 -6.442 -14.191 1.00 69.12 205 ALA A N 1
ATOM 1534 C CA . ALA A 1 205 ? 8.116 -6.892 -14.487 1.00 69.12 205 ALA A CA 1
ATOM 1535 C C . ALA A 1 205 ? 9.087 -5.712 -14.633 1.00 69.12 205 ALA A C 1
ATOM 1537 O O . ALA A 1 205 ? 10.190 -5.754 -14.095 1.00 69.12 205 ALA A O 1
ATOM 1538 N N . THR A 1 206 ? 8.660 -4.641 -15.305 1.00 73.88 206 THR A N 1
ATOM 1539 C CA . THR A 1 206 ? 9.443 -3.404 -15.413 1.00 73.88 206 THR A CA 1
ATOM 1540 C C . THR A 1 206 ? 9.608 -2.738 -14.045 1.00 73.88 206 THR A C 1
ATOM 1542 O O . THR A 1 206 ? 10.700 -2.312 -13.685 1.00 73.88 206 THR A O 1
ATOM 1545 N N . LEU A 1 207 ? 8.546 -2.683 -13.245 1.00 84.00 207 LEU A N 1
ATOM 1546 C CA . LEU A 1 207 ? 8.586 -2.047 -11.930 1.00 84.00 207 LEU A CA 1
ATOM 1547 C C . LEU A 1 207 ? 9.350 -2.864 -10.884 1.00 84.00 207 LEU A C 1
ATOM 1549 O O . LEU A 1 207 ? 9.914 -2.280 -9.976 1.00 84.00 207 LEU A O 1
ATOM 1553 N N . MET A 1 208 ? 9.421 -4.190 -11.006 1.00 81.25 208 MET A N 1
ATOM 1554 C CA . MET A 1 208 ? 10.205 -5.044 -10.099 1.00 81.25 208 MET A CA 1
ATOM 1555 C C . MET A 1 208 ? 11.655 -5.266 -10.546 1.00 81.25 208 MET A C 1
ATOM 1557 O O . MET A 1 208 ? 12.384 -5.983 -9.870 1.00 81.25 208 MET A O 1
ATOM 1561 N N . GLY A 1 209 ? 12.072 -4.703 -11.681 1.00 79.06 209 GLY A N 1
ATOM 1562 C CA . GLY A 1 209 ? 13.455 -4.802 -12.145 1.00 79.06 209 GLY A CA 1
ATOM 1563 C C . GLY A 1 209 ? 14.037 -3.425 -12.454 1.00 79.06 209 GLY A C 1
ATOM 1564 O O . GLY A 1 209 ? 14.529 -2.738 -11.574 1.00 79.06 209 GLY A O 1
ATOM 1565 N N . PRO A 1 210 ? 13.978 -2.976 -13.706 1.00 77.25 210 PRO A N 1
ATOM 1566 C CA . PRO A 1 210 ? 14.670 -1.775 -14.173 1.00 77.25 210 PRO A CA 1
ATOM 1567 C C . PRO A 1 210 ? 14.145 -0.478 -13.564 1.00 77.25 210 PRO A C 1
ATOM 1569 O O . PRO A 1 210 ? 14.885 0.494 -13.464 1.00 77.25 210 PRO A O 1
ATOM 1572 N N . GLN A 1 211 ? 12.876 -0.458 -13.158 1.00 86.62 211 GLN A N 1
ATOM 1573 C CA . GLN A 1 211 ? 12.248 0.653 -12.451 1.00 86.62 211 GLN A CA 1
ATOM 1574 C C . GLN A 1 211 ? 11.973 0.292 -10.982 1.00 86.62 211 GLN A C 1
ATOM 1576 O O . GLN A 1 211 ? 11.051 0.836 -10.374 1.00 86.62 211 GLN A O 1
ATOM 1581 N N . GLU A 1 212 ? 12.781 -0.596 -10.386 1.00 89.75 212 GLU A N 1
ATOM 1582 C CA . GLU A 1 212 ? 12.657 -0.981 -8.970 1.00 89.75 212 GLU A CA 1
ATOM 1583 C C . GLU A 1 212 ? 12.677 0.224 -8.029 1.00 89.75 212 GLU A C 1
ATOM 1585 O O . GLU A 1 212 ? 11.897 0.274 -7.082 1.00 89.75 212 GLU A O 1
ATOM 1590 N N . A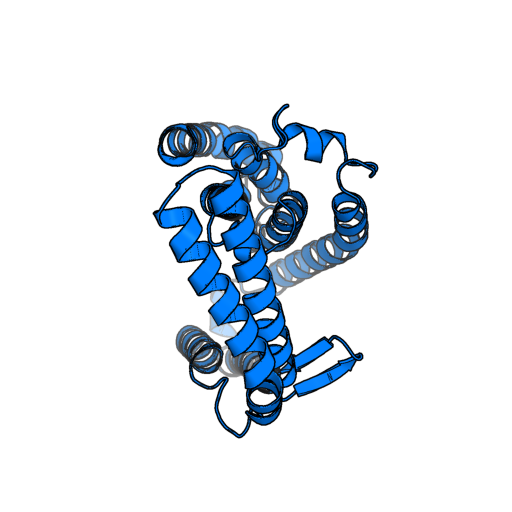SN A 1 213 ? 13.482 1.247 -8.327 1.00 93.25 213 ASN A N 1
ATOM 1591 C CA . ASN A 1 213 ? 13.537 2.468 -7.523 1.00 93.25 213 ASN A CA 1
ATOM 1592 C C . ASN A 1 213 ? 12.252 3.301 -7.633 1.00 93.25 213 ASN A C 1
ATOM 1594 O O . ASN A 1 213 ? 11.842 3.935 -6.661 1.00 93.25 213 ASN A O 1
ATOM 1598 N N . THR A 1 214 ? 11.577 3.271 -8.784 1.00 95.25 214 THR A N 1
ATOM 1599 C CA . THR A 1 214 ? 10.260 3.899 -8.956 1.00 95.25 214 THR A CA 1
ATOM 1600 C C . THR A 1 214 ? 9.205 3.133 -8.170 1.00 95.25 214 THR A C 1
ATOM 1602 O O . THR A 1 214 ? 8.424 3.737 -7.435 1.00 95.25 214 THR A O 1
ATOM 1605 N N . LEU A 1 215 ? 9.216 1.800 -8.242 1.00 95.19 215 LEU A N 1
ATOM 1606 C CA . LEU A 1 215 ? 8.324 0.962 -7.444 1.00 95.19 215 LEU A CA 1
ATOM 1607 C C . LEU A 1 215 ? 8.559 1.140 -5.941 1.00 95.19 215 LEU A C 1
ATOM 1609 O O . LEU A 1 215 ? 7.597 1.206 -5.172 1.00 95.19 215 LEU A O 1
ATOM 1613 N N . LEU A 1 216 ? 9.818 1.256 -5.519 1.00 96.88 216 LEU A N 1
ATOM 1614 C CA . LEU A 1 216 ? 10.199 1.549 -4.142 1.00 96.88 216 LEU A CA 1
ATOM 1615 C C . LEU A 1 216 ? 9.664 2.917 -3.711 1.00 96.88 216 LEU A C 1
ATOM 1617 O O . LEU A 1 216 ? 9.077 3.014 -2.637 1.00 96.88 216 LEU A O 1
ATOM 1621 N N . ALA A 1 217 ? 9.798 3.947 -4.550 1.00 97.62 217 ALA A N 1
ATOM 1622 C CA . ALA A 1 217 ? 9.264 5.281 -4.283 1.00 97.62 217 ALA A CA 1
ATOM 1623 C C . ALA A 1 217 ? 7.739 5.272 -4.117 1.00 97.62 217 ALA A C 1
ATOM 1625 O O . ALA A 1 217 ? 7.225 5.829 -3.146 1.00 97.62 217 ALA A O 1
ATOM 1626 N N . VAL A 1 218 ? 7.018 4.581 -5.006 1.00 96.69 218 VAL A N 1
ATOM 1627 C CA . VAL A 1 218 ? 5.562 4.394 -4.905 1.00 96.69 218 VAL A CA 1
ATOM 1628 C C . VAL A 1 218 ? 5.199 3.644 -3.622 1.00 96.69 218 VAL A C 1
ATOM 1630 O O . VAL A 1 218 ? 4.351 4.092 -2.855 1.00 96.69 218 VAL A O 1
ATOM 1633 N N . SER A 1 219 ? 5.870 2.528 -3.339 1.00 96.50 219 SER A N 1
ATOM 1634 C CA . SER A 1 219 ? 5.602 1.701 -2.156 1.00 96.50 219 SER A CA 1
ATOM 1635 C C . SER A 1 219 ? 5.852 2.467 -0.855 1.00 96.50 219 SER A C 1
ATOM 1637 O O . SER A 1 219 ? 5.002 2.484 0.036 1.00 96.50 219 SER A O 1
ATOM 1639 N N . ALA A 1 220 ? 7.003 3.134 -0.753 1.00 97.44 220 ALA A N 1
ATOM 1640 C CA . ALA A 1 220 ? 7.396 3.910 0.416 1.00 97.44 220 ALA A CA 1
ATOM 1641 C C . ALA A 1 220 ? 6.497 5.136 0.603 1.00 97.44 220 ALA A C 1
ATOM 1643 O O . ALA A 1 220 ? 6.047 5.395 1.717 1.00 97.44 220 ALA A O 1
ATOM 1644 N N . GLY A 1 221 ? 6.191 5.861 -0.476 1.00 97.12 221 GLY A N 1
ATOM 1645 C CA . GLY A 1 221 ? 5.290 7.011 -0.444 1.00 97.12 221 GLY A CA 1
ATOM 1646 C C . GLY A 1 221 ? 3.901 6.606 0.036 1.00 97.12 221 GLY A C 1
ATOM 1647 O O . GLY A 1 221 ? 3.390 7.187 0.995 1.00 97.12 221 GLY A O 1
ATOM 1648 N N . ALA A 1 222 ? 3.333 5.553 -0.564 1.00 95.81 222 ALA A N 1
ATOM 1649 C CA . ALA A 1 222 ? 2.034 5.018 -0.178 1.00 95.81 222 ALA A CA 1
ATOM 1650 C C . ALA A 1 222 ? 2.010 4.635 1.307 1.00 95.81 222 ALA A C 1
ATOM 1652 O O . ALA A 1 222 ? 1.146 5.103 2.038 1.00 95.81 222 ALA A O 1
ATOM 1653 N N . VAL A 1 223 ? 2.972 3.840 1.783 1.00 94.31 223 VAL A N 1
ATOM 1654 C CA . VAL A 1 223 ? 2.938 3.311 3.155 1.00 94.31 223 VAL A CA 1
ATOM 1655 C C . VAL A 1 223 ? 3.298 4.355 4.210 1.00 94.31 223 VAL A C 1
ATOM 1657 O O . VAL A 1 223 ? 2.591 4.479 5.211 1.00 94.31 223 VAL A O 1
ATOM 1660 N N . PHE A 1 224 ? 4.394 5.095 4.027 1.00 95.62 224 PHE A N 1
ATOM 1661 C CA . PHE A 1 224 ? 4.921 5.975 5.073 1.00 95.62 224 PHE A CA 1
ATOM 1662 C C . PHE A 1 224 ? 4.073 7.230 5.262 1.00 95.62 224 PHE A C 1
ATOM 1664 O O . PHE A 1 224 ? 3.808 7.625 6.398 1.00 95.62 224 PHE A O 1
ATOM 1671 N N . MET A 1 225 ? 3.607 7.846 4.174 1.00 96.62 225 MET A N 1
ATOM 1672 C CA . MET A 1 225 ? 2.867 9.106 4.264 1.00 96.62 225 MET A CA 1
ATOM 1673 C C . MET A 1 225 ? 1.375 8.918 4.566 1.00 96.62 225 MET A C 1
ATOM 1675 O O . MET A 1 225 ? 0.718 9.881 4.957 1.00 96.62 225 MET A O 1
ATOM 1679 N N . GLY A 1 226 ? 0.841 7.690 4.512 1.00 93.94 226 GLY A N 1
ATOM 1680 C CA . GLY A 1 226 ? -0.504 7.383 5.026 1.00 93.94 226 GLY A CA 1
ATOM 1681 C C . GLY A 1 226 ? -0.681 7.743 6.512 1.00 93.94 226 GLY A C 1
ATOM 1682 O O . GLY A 1 226 ? -1.792 7.990 6.978 1.00 93.94 226 GLY A O 1
ATOM 1683 N N . ALA A 1 227 ? 0.421 7.862 7.263 1.00 93.69 227 ALA A N 1
ATOM 1684 C CA . ALA A 1 227 ? 0.430 8.331 8.647 1.00 93.69 227 ALA A CA 1
ATOM 1685 C C . ALA A 1 227 ? 0.173 9.842 8.815 1.00 93.69 227 ALA A C 1
ATOM 1687 O O . ALA A 1 227 ? -0.061 10.292 9.932 1.00 93.69 227 ALA A O 1
ATOM 1688 N N . ASN A 1 228 ? 0.192 10.645 7.746 1.00 95.56 228 ASN A N 1
ATOM 1689 C CA . ASN A 1 228 ? 0.073 12.101 7.862 1.00 95.56 228 ASN A CA 1
ATOM 1690 C C . ASN A 1 228 ? -1.295 12.572 8.365 1.00 95.56 228 ASN A C 1
ATOM 1692 O O . ASN A 1 228 ? -1.393 13.673 8.916 1.00 95.56 228 ASN A O 1
ATOM 1696 N N . THR A 1 229 ? -2.351 11.779 8.175 1.00 94.38 229 THR A N 1
ATOM 1697 C CA . THR A 1 229 ? -3.701 12.127 8.625 1.00 94.38 229 THR A CA 1
ATOM 1698 C C . THR A 1 229 ? -4.421 10.933 9.249 1.00 94.38 229 THR A C 1
ATOM 1700 O O . THR A 1 229 ? -3.978 9.787 9.162 1.00 94.38 229 THR A O 1
ATOM 1703 N N . TYR A 1 230 ? -5.577 11.199 9.863 1.00 91.44 230 TYR A N 1
ATOM 1704 C CA . TYR A 1 230 ? -6.446 10.142 10.379 1.00 91.44 230 TYR A CA 1
ATOM 1705 C C . TYR A 1 230 ? -7.060 9.269 9.283 1.00 91.44 230 TYR A C 1
ATOM 1707 O O . TYR A 1 230 ? -7.435 8.145 9.579 1.00 91.44 230 TYR A O 1
AT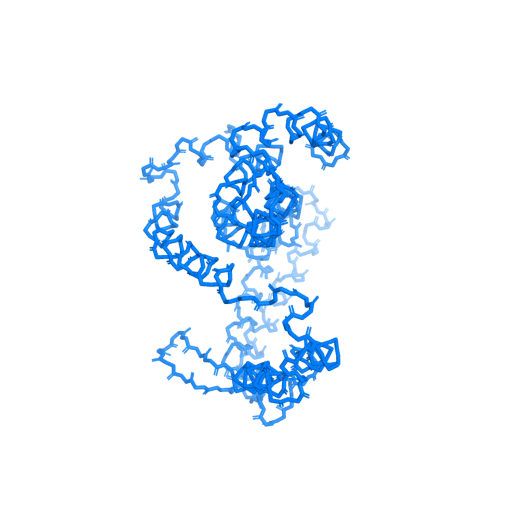OM 1715 N N . ILE A 1 231 ? -7.182 9.765 8.049 1.00 87.50 231 ILE A N 1
ATOM 1716 C CA . ILE A 1 231 ? -7.855 9.046 6.955 1.00 87.50 231 ILE A CA 1
ATOM 1717 C C . ILE A 1 231 ? -6.870 8.172 6.179 1.00 87.50 231 ILE A C 1
ATOM 1719 O O . ILE A 1 231 ? -7.258 7.107 5.713 1.00 87.50 231 ILE A O 1
ATOM 1723 N N . GLY A 1 232 ? -5.605 8.593 6.071 1.00 87.50 232 GLY A N 1
ATOM 1724 C CA . GLY A 1 232 ? -4.616 7.937 5.211 1.00 87.50 232 GLY A CA 1
ATOM 1725 C C . GLY A 1 232 ? -4.318 6.473 5.549 1.00 87.50 232 GLY A C 1
ATOM 1726 O O . GLY A 1 232 ? -3.710 5.784 4.741 1.00 87.50 232 GLY A O 1
ATOM 1727 N N . ASN A 1 233 ? -4.752 5.972 6.712 1.00 87.31 233 ASN A N 1
ATOM 1728 C CA . ASN A 1 233 ? -4.704 4.549 7.037 1.00 87.31 233 ASN A CA 1
ATOM 1729 C C . ASN A 1 233 ? -5.818 4.168 8.033 1.00 87.31 233 ASN A C 1
ATOM 1731 O O . ASN A 1 233 ? -6.043 4.880 9.018 1.00 87.31 233 ASN A O 1
ATOM 1735 N N . ALA A 1 234 ? -6.472 3.017 7.834 1.00 84.19 234 ALA A N 1
ATOM 1736 C CA . ALA A 1 234 ? -7.598 2.556 8.661 1.00 84.19 234 ALA A CA 1
ATOM 1737 C C . ALA A 1 234 ? -7.305 2.517 10.180 1.00 84.19 234 ALA A C 1
ATOM 1739 O O . ALA A 1 234 ? -8.151 2.962 10.963 1.00 84.19 234 ALA A O 1
ATOM 1740 N N . PRO A 1 235 ? -6.127 2.042 10.642 1.00 86.94 235 PRO A N 1
ATOM 1741 C CA . PRO A 1 235 ? -5.774 2.043 12.056 1.00 86.94 235 PRO A CA 1
ATOM 1742 C C . PRO A 1 235 ? -5.666 3.448 12.662 1.00 86.94 235 PRO A C 1
ATOM 1744 O O . PRO A 1 235 ? -5.996 3.603 13.833 1.00 86.94 235 PRO A O 1
ATOM 1747 N N . ASN A 1 236 ? -5.272 4.480 11.902 1.00 91.38 236 ASN A N 1
ATOM 1748 C CA . ASN A 1 236 ? -5.166 5.848 12.431 1.00 91.38 236 ASN A CA 1
ATOM 1749 C C . ASN A 1 236 ? -6.545 6.378 12.825 1.00 91.38 236 ASN A C 1
ATOM 1751 O O . ASN A 1 236 ? -6.724 6.927 13.915 1.00 91.38 236 ASN A O 1
ATOM 1755 N N . PHE A 1 237 ? -7.524 6.179 11.939 1.00 88.06 237 PHE A N 1
ATOM 1756 C CA . PHE A 1 237 ? -8.910 6.537 12.199 1.00 88.06 237 PHE A CA 1
ATOM 1757 C C . PHE A 1 237 ? -9.462 5.741 13.385 1.00 88.06 237 PHE A C 1
ATOM 1759 O O . PHE A 1 237 ? -10.056 6.319 14.289 1.00 88.06 237 PHE A O 1
ATOM 1766 N N . MET A 1 238 ? -9.203 4.429 13.424 1.00 89.06 238 MET A N 1
ATOM 1767 C CA . MET A 1 238 ? -9.668 3.557 14.502 1.00 89.06 238 MET A CA 1
ATOM 1768 C C . MET A 1 238 ? -9.122 3.984 15.870 1.00 89.06 238 MET A C 1
ATOM 1770 O O . MET A 1 238 ? -9.890 4.105 16.821 1.00 89.06 238 MET A O 1
ATOM 1774 N N . VAL A 1 239 ? -7.818 4.261 15.968 1.00 90.56 239 VAL A N 1
ATOM 1775 C CA . VAL A 1 239 ? -7.188 4.741 17.208 1.00 90.56 239 VAL A CA 1
ATOM 1776 C C . VAL A 1 239 ? -7.788 6.077 17.640 1.00 90.56 239 VAL A C 1
ATOM 1778 O O . VAL A 1 239 ? -8.065 6.261 18.824 1.00 90.56 239 VAL A O 1
ATOM 1781 N N . ARG A 1 240 ? -8.040 6.995 16.696 1.00 91.06 240 ARG A N 1
ATOM 1782 C CA . ARG A 1 240 ? -8.715 8.261 16.997 1.00 91.06 240 ARG A CA 1
ATOM 1783 C C . ARG A 1 240 ? -10.121 8.041 17.554 1.00 91.06 240 ARG A C 1
ATOM 1785 O O . ARG A 1 240 ? -10.411 8.600 18.607 1.00 91.06 240 ARG A O 1
ATOM 1792 N N . SER A 1 241 ? -10.968 7.259 16.883 1.00 88.75 241 SER A N 1
ATOM 1793 C CA . SER A 1 241 ? -12.355 7.048 17.325 1.00 88.75 241 SER A CA 1
ATOM 1794 C C . SER A 1 241 ? -12.414 6.363 18.695 1.00 88.75 241 SER A C 1
ATOM 1796 O O . SER A 1 241 ? -13.216 6.765 19.530 1.00 88.75 241 SER A O 1
ATOM 1798 N N . ILE A 1 242 ? -11.518 5.403 18.972 1.00 89.44 242 ILE A N 1
ATOM 1799 C CA . ILE A 1 242 ? -11.408 4.760 20.296 1.00 89.44 242 ILE A CA 1
ATOM 1800 C C . ILE A 1 242 ? -11.001 5.777 21.373 1.00 89.44 242 ILE A C 1
ATOM 1802 O O . ILE A 1 242 ? -11.586 5.806 22.453 1.00 89.44 242 ILE A O 1
ATOM 1806 N N . ALA A 1 243 ? -10.006 6.624 21.096 1.00 91.88 243 ALA A N 1
ATOM 1807 C CA . ALA A 1 243 ? -9.560 7.635 22.051 1.00 91.88 243 ALA A CA 1
ATOM 1808 C C . ALA A 1 243 ? -10.654 8.680 22.343 1.00 91.88 243 ALA A C 1
ATOM 1810 O O . ALA A 1 243 ? -10.865 9.029 23.504 1.00 91.88 243 ALA A O 1
ATOM 1811 N N . GLU A 1 244 ? -11.377 9.143 21.317 1.00 91.06 244 GLU A N 1
ATOM 1812 C CA . GLU A 1 244 ? -12.501 10.077 21.480 1.00 91.06 244 GLU A CA 1
ATOM 1813 C C . GLU A 1 244 ? -13.643 9.457 22.302 1.00 91.06 244 GLU A C 1
ATOM 1815 O O . GLU A 1 244 ? -14.193 10.122 23.181 1.00 91.06 244 GLU A O 1
ATOM 1820 N N . GLU A 1 245 ? -13.959 8.179 22.078 1.00 86.94 245 GLU A N 1
ATOM 1821 C CA . GLU A 1 245 ? -14.967 7.435 22.844 1.00 86.94 245 GLU A CA 1
ATOM 1822 C C . GLU A 1 245 ? -14.567 7.244 24.317 1.00 86.94 245 GLU A C 1
ATOM 1824 O O . GLU A 1 245 ? -15.409 7.361 25.206 1.00 86.94 245 GLU A O 1
ATOM 1829 N N . ALA A 1 246 ? -13.271 7.074 24.593 1.00 88.00 246 ALA A N 1
ATOM 1830 C CA . ALA A 1 246 ? -12.711 7.045 25.946 1.00 88.00 246 ALA A CA 1
ATOM 1831 C C . ALA A 1 246 ? -12.618 8.438 26.616 1.00 88.00 246 ALA A C 1
ATOM 1833 O O . ALA A 1 246 ? -12.043 8.577 27.698 1.00 88.00 246 ALA A O 1
ATOM 1834 N N . GLY A 1 247 ? -13.145 9.493 25.984 1.00 89.38 247 GLY A N 1
ATOM 1835 C CA . GLY A 1 247 ? -13.135 10.860 26.512 1.00 89.38 247 GLY A CA 1
ATOM 1836 C C . GLY A 1 247 ? -11.799 11.594 26.356 1.00 89.38 247 GLY A C 1
ATOM 1837 O O . GLY A 1 247 ? -11.627 12.686 26.905 1.00 89.38 247 GLY A O 1
ATOM 1838 N N . ILE A 1 248 ? -10.846 11.038 25.600 1.00 93.88 248 ILE A N 1
ATOM 1839 C CA . ILE A 1 248 ? -9.575 11.694 25.296 1.00 93.88 248 ILE A CA 1
ATOM 1840 C C . ILE A 1 248 ? -9.802 12.672 24.146 1.00 93.88 248 ILE A C 1
ATOM 1842 O O . ILE A 1 248 ? -10.193 12.305 23.039 1.00 93.88 248 ILE A O 1
ATOM 1846 N N . LYS A 1 249 ? -9.516 13.952 24.395 1.00 92.88 249 LYS A N 1
ATOM 1847 C CA . LYS A 1 249 ? -9.642 14.989 23.372 1.00 92.88 249 LYS A CA 1
ATOM 1848 C C . LYS A 1 249 ? -8.555 14.825 22.311 1.00 92.88 249 LYS A C 1
ATOM 1850 O O . LYS A 1 249 ? -7.414 15.244 22.511 1.00 92.88 249 LYS A O 1
ATOM 1855 N N . MET A 1 250 ? -8.932 14.270 21.166 1.00 94.50 250 MET A N 1
ATOM 1856 C CA . MET A 1 250 ? -8.042 14.145 20.018 1.00 94.50 250 MET A CA 1
ATOM 1857 C C . MET A 1 250 ? -7.889 15.481 19.269 1.00 94.50 250 MET A C 1
ATOM 1859 O O . MET A 1 250 ? -8.806 16.311 19.263 1.00 94.50 250 MET A O 1
ATOM 1863 N N . PRO A 1 251 ? -6.728 15.735 18.637 1.00 94.38 251 PRO A N 1
ATOM 1864 C CA . PRO A 1 251 ? -6.580 16.838 17.696 1.00 94.38 251 PRO A CA 1
ATOM 1865 C C . PRO A 1 251 ? -7.628 16.771 16.576 1.00 94.38 251 PRO A C 1
ATOM 1867 O O . PRO A 1 251 ? -8.001 15.693 16.117 1.00 94.38 251 PRO A O 1
ATOM 1870 N N . SER A 1 252 ? -8.064 17.932 16.079 1.00 93.31 252 SER A N 1
ATOM 1871 C CA . SER A 1 252 ? -8.845 17.978 14.838 1.00 93.31 252 SER A CA 1
ATOM 1872 C C . SER A 1 252 ? -8.014 17.453 13.665 1.00 93.31 252 SER A C 1
ATOM 1874 O O . SER A 1 252 ? -6.789 17.418 13.743 1.00 93.31 252 SER A O 1
ATOM 1876 N N . PHE A 1 253 ? -8.657 17.109 12.548 1.00 89.50 253 PHE A N 1
ATOM 1877 C CA . PHE A 1 253 ? -7.973 16.617 11.347 1.00 89.50 253 PHE A CA 1
ATOM 1878 C C . PHE A 1 253 ? -6.774 17.493 10.931 1.00 89.50 253 PHE A C 1
ATOM 1880 O O . PHE A 1 253 ? -5.635 17.028 10.890 1.00 89.50 253 PHE A O 1
ATOM 1887 N N . PHE A 1 254 ? -7.007 18.792 10.721 1.00 92.44 254 PHE A N 1
ATOM 1888 C CA . PHE A 1 254 ? -5.935 19.741 10.407 1.00 92.44 254 PHE A CA 1
ATOM 1889 C C . PHE A 1 254 ? -5.030 20.029 11.610 1.00 92.44 254 PHE A C 1
ATOM 1891 O O . PHE A 1 254 ? -3.857 20.338 11.436 1.00 92.44 254 PHE A O 1
ATOM 1898 N N . GLY A 1 255 ? -5.542 19.905 12.837 1.00 94.38 255 GLY A N 1
ATOM 1899 C CA . GLY A 1 255 ? -4.736 20.031 14.048 1.00 94.38 255 GLY A CA 1
ATOM 1900 C C . GLY A 1 255 ? -3.671 18.940 14.158 1.00 94.38 255 GLY A C 1
ATOM 1901 O O . GLY A 1 255 ? -2.539 19.246 14.521 1.00 94.38 255 GLY A O 1
ATOM 1902 N N . TYR A 1 256 ? -4.011 17.697 13.813 1.00 94.75 256 TYR A N 1
ATOM 1903 C CA . TYR A 1 256 ? -3.071 16.583 13.742 1.00 94.75 256 TYR A CA 1
ATOM 1904 C C . TYR A 1 256 ? -2.017 16.826 12.660 1.00 94.75 256 TYR A C 1
ATOM 1906 O O . TYR A 1 256 ? -0.824 16.846 12.959 1.00 94.75 256 TYR A O 1
ATOM 1914 N N . LEU A 1 257 ? -2.465 17.134 11.439 1.00 94.62 257 LEU A N 1
ATOM 1915 C CA . LEU A 1 257 ? -1.584 17.393 10.303 1.00 94.62 257 LEU A CA 1
ATOM 1916 C C . LEU A 1 257 ? -0.584 18.524 10.594 1.00 94.62 257 LEU A C 1
ATOM 1918 O O . LEU A 1 257 ? 0.621 18.330 10.476 1.00 94.62 257 LEU A O 1
ATOM 1922 N N . LEU A 1 258 ? -1.069 19.696 11.015 1.00 95.81 258 LEU A N 1
ATOM 1923 C CA . LEU A 1 258 ? -0.235 20.893 11.159 1.00 95.81 258 LEU A CA 1
ATOM 1924 C C . LEU A 1 258 ? 0.681 20.857 12.387 1.00 95.81 258 LEU A C 1
ATOM 1926 O O . LEU A 1 258 ? 1.782 21.395 12.332 1.00 95.81 258 LEU A O 1
ATOM 1930 N N . LYS A 1 259 ? 0.234 20.266 13.504 1.00 94.94 259 LYS A N 1
ATOM 1931 C CA . LYS A 1 259 ? 0.989 20.295 14.771 1.00 94.94 259 LYS A CA 1
ATOM 1932 C C . LYS A 1 259 ? 1.856 19.064 15.004 1.00 94.94 259 LYS A C 1
ATOM 1934 O O . LYS A 1 259 ? 2.755 19.138 15.832 1.00 94.94 259 LYS A O 1
ATOM 1939 N N . TRP A 1 260 ? 1.580 17.956 14.318 1.00 93.69 260 TRP A N 1
ATOM 1940 C CA . TRP A 1 260 ? 2.274 16.689 14.547 1.00 93.69 260 TRP A CA 1
ATOM 1941 C C . TRP A 1 260 ? 2.900 16.163 13.265 1.00 93.69 260 TRP A C 1
ATOM 1943 O O . TRP A 1 260 ? 4.121 16.064 13.187 1.00 93.69 260 TRP A O 1
ATOM 1953 N N . SER A 1 261 ? 2.094 15.890 12.239 1.00 94.62 261 SER A N 1
ATOM 1954 C CA . SER A 1 261 ? 2.591 15.262 11.012 1.00 94.62 261 SER A CA 1
ATOM 1955 C C . SER A 1 261 ? 3.606 16.143 10.284 1.00 94.62 261 SER A C 1
ATOM 1957 O O . SER A 1 261 ? 4.703 15.685 9.986 1.00 94.62 261 SER A O 1
ATOM 1959 N N . LEU A 1 262 ? 3.300 17.427 10.064 1.00 95.06 262 LEU A N 1
ATOM 1960 C CA . LEU A 1 262 ? 4.226 18.351 9.406 1.00 95.06 262 LEU A CA 1
ATOM 1961 C C . LEU A 1 262 ? 5.563 18.508 10.155 1.00 95.06 262 LEU A C 1
ATOM 1963 O O . LEU A 1 262 ? 6.596 18.256 9.546 1.00 95.06 262 LEU A O 1
ATOM 1967 N N . PRO A 1 263 ? 5.608 18.888 11.445 1.00 97.06 263 PRO A N 1
ATOM 1968 C CA . PRO A 1 263 ? 6.883 19.129 12.122 1.00 97.06 263 PRO A CA 1
ATOM 1969 C C . PRO A 1 263 ? 7.702 17.863 12.406 1.00 97.06 263 PRO A C 1
ATOM 1971 O O . PRO A 1 263 ? 8.904 17.980 12.625 1.00 97.06 263 PRO A O 1
ATOM 1974 N N . ILE A 1 264 ? 7.085 16.676 12.427 1.00 96.38 264 ILE A N 1
ATOM 1975 C CA . ILE A 1 264 ? 7.775 15.422 12.767 1.00 96.38 264 ILE A CA 1
ATOM 1976 C C . ILE A 1 264 ? 8.051 14.588 11.516 1.00 96.38 264 ILE A C 1
ATOM 1978 O O . ILE A 1 264 ? 9.194 14.218 11.261 1.00 96.38 264 ILE A O 1
ATOM 1982 N N . LEU A 1 265 ? 7.018 14.287 10.727 1.00 96.56 265 LEU A N 1
ATOM 1983 C CA . LEU A 1 265 ? 7.118 13.340 9.618 1.00 96.56 265 LEU A CA 1
ATOM 1984 C C . LEU A 1 265 ? 7.744 13.965 8.371 1.00 96.56 265 LEU A C 1
ATOM 1986 O O . LEU A 1 265 ? 8.555 13.312 7.725 1.00 96.56 265 LEU A O 1
ATOM 1990 N N . ILE A 1 266 ? 7.450 15.230 8.047 1.00 96.00 266 ILE A N 1
ATOM 1991 C CA . ILE A 1 266 ? 8.012 15.866 6.840 1.00 96.00 266 ILE A CA 1
ATOM 1992 C C . ILE A 1 266 ? 9.544 15.956 6.891 1.00 96.00 266 ILE A C 1
ATOM 1994 O O . ILE A 1 266 ? 10.162 15.575 5.898 1.00 96.00 266 ILE A O 1
ATOM 1998 N N . PRO A 1 267 ? 10.200 16.360 8.002 1.00 97.50 267 PRO A N 1
ATOM 1999 C CA . PRO A 1 267 ? 11.659 16.287 8.099 1.00 97.50 267 PRO A CA 1
ATOM 2000 C C . PRO A 1 267 ? 12.206 14.875 7.874 1.00 97.50 267 PRO A C 1
ATOM 2002 O O . PRO A 1 267 ? 13.198 14.707 7.169 1.00 97.50 267 PRO A O 1
ATOM 2005 N N . ILE A 1 268 ? 11.535 13.854 8.414 1.00 97.62 268 ILE A N 1
ATOM 2006 C CA . ILE A 1 268 ? 11.919 12.453 8.208 1.00 97.62 268 ILE A CA 1
ATOM 2007 C C . ILE A 1 268 ? 11.778 12.079 6.729 1.00 97.62 268 ILE A C 1
ATOM 2009 O O . ILE A 1 268 ? 12.682 11.470 6.168 1.00 97.62 268 ILE A O 1
ATOM 2013 N N . PHE A 1 269 ? 10.694 12.480 6.065 1.00 97.44 269 PHE A N 1
ATOM 2014 C CA . PHE A 1 269 ? 10.483 12.199 4.645 1.00 97.44 269 PHE A CA 1
ATOM 2015 C C . PHE A 1 269 ? 11.462 12.942 3.740 1.00 97.44 269 PHE A C 1
ATOM 2017 O O . PHE A 1 269 ? 11.869 12.389 2.722 1.00 97.44 269 PHE A O 1
ATOM 2024 N N . LEU A 1 270 ? 11.900 14.146 4.111 1.00 97.75 270 LEU A N 1
ATOM 2025 C CA . LEU A 1 270 ? 12.985 14.844 3.417 1.00 97.75 270 LEU A CA 1
ATOM 2026 C C . LEU A 1 270 ? 14.308 14.079 3.546 1.00 97.75 270 LEU A C 1
ATOM 2028 O O . LEU A 1 270 ? 15.007 13.911 2.551 1.00 97.75 270 LEU A O 1
ATOM 2032 N N . ILE A 1 271 ? 14.620 13.547 4.733 1.00 97.69 271 ILE A N 1
ATOM 2033 C CA . ILE A 1 271 ? 15.802 12.695 4.939 1.00 97.69 271 ILE A CA 1
ATOM 2034 C C . ILE A 1 271 ? 15.688 11.404 4.119 1.00 97.69 271 ILE A C 1
ATOM 2036 O O . ILE A 1 271 ? 16.637 11.031 3.438 1.00 97.69 271 ILE A O 1
ATOM 2040 N N . VAL A 1 272 ? 14.528 10.741 4.132 1.00 96.62 272 VAL A N 1
ATOM 2041 C CA . VAL A 1 272 ? 14.267 9.549 3.305 1.00 96.62 272 VAL A CA 1
ATOM 2042 C C . VAL A 1 272 ? 14.428 9.875 1.821 1.00 96.62 272 VAL A C 1
ATOM 2044 O O . VAL A 1 272 ? 15.061 9.115 1.096 1.00 96.62 272 VAL A O 1
ATOM 2047 N N . THR A 1 273 ? 13.920 11.027 1.380 1.00 97.06 273 THR A N 1
ATOM 2048 C CA . THR A 1 273 ? 14.080 11.495 -0.001 1.00 97.06 273 THR A CA 1
ATOM 2049 C C . THR A 1 273 ? 15.551 11.617 -0.367 1.00 97.06 273 THR A C 1
ATOM 2051 O O . THR A 1 273 ? 15.971 11.078 -1.385 1.00 97.06 273 THR A O 1
ATOM 2054 N N . TRP A 1 274 ? 16.333 12.274 0.488 1.00 96.56 274 TRP A N 1
ATOM 2055 C CA . TRP A 1 274 ? 17.756 12.482 0.260 1.00 96.56 274 TRP A CA 1
ATOM 2056 C C . TRP A 1 274 ? 18.570 11.180 0.270 1.00 96.56 274 TRP A C 1
ATOM 2058 O O . TRP A 1 274 ? 19.512 11.053 -0.498 1.00 96.56 274 TRP A O 1
ATOM 2068 N N . LEU A 1 275 ? 18.215 10.213 1.122 1.00 95.69 275 LEU A N 1
ATOM 2069 C CA . LEU A 1 275 ? 18.956 8.954 1.253 1.00 95.69 275 LEU A CA 1
ATOM 2070 C C . LEU A 1 275 ? 18.642 7.925 0.159 1.00 95.69 275 LEU A C 1
ATOM 2072 O O . LEU A 1 275 ? 19.508 7.111 -0.152 1.00 95.69 275 LEU A O 1
ATOM 2076 N N . PHE A 1 276 ? 17.410 7.902 -0.359 1.00 93.31 276 PHE A N 1
ATOM 2077 C CA . PHE A 1 276 ? 16.928 6.802 -1.206 1.00 93.31 276 PHE A CA 1
ATOM 2078 C C . PHE A 1 276 ? 16.483 7.222 -2.611 1.00 93.31 276 PHE A C 1
ATOM 2080 O O . PHE A 1 276 ? 16.381 6.359 -3.481 1.00 93.31 276 PHE A O 1
ATOM 2087 N N . PHE A 1 277 ? 16.189 8.505 -2.850 1.00 92.75 277 PHE A N 1
ATOM 2088 C CA . PHE A 1 277 ? 15.595 8.968 -4.114 1.00 92.75 277 PHE A CA 1
ATOM 2089 C C . PHE A 1 277 ? 16.356 10.124 -4.782 1.00 92.75 277 PHE A C 1
ATOM 2091 O O . PHE A 1 277 ? 15.936 10.570 -5.852 1.00 92.75 277 PHE A O 1
ATOM 2098 N N . MET A 1 278 ? 17.460 10.587 -4.184 1.00 88.44 278 MET A N 1
ATOM 2099 C CA . MET A 1 278 ? 18.362 11.615 -4.721 1.00 88.44 278 MET A CA 1
ATOM 2100 C C . MET A 1 278 ? 19.791 11.106 -4.879 1.00 88.44 278 MET A C 1
ATOM 2102 O O . MET A 1 278 ? 20.152 10.127 -4.191 1.00 88.44 278 MET A O 1
#

pLDDT: mean 85.33, std 10.09, range [47.72, 97.75]

Sequence (278 aa):
MFLIGVVVAILYSGSAAKDAAFYDPKPVADAAVAVDAAEAEVSAAAAAAKANPGDAAITVLLQKQAHANALRADAEHHAVKGWHITSHVTWPWINLIRDGVIVLMGILSLRLTSRELRRNNDFTWFPIVEVAKLFASIFITIIPAIAILKAGPDGDLSPVVMAVTSDSGQPINTMYFWLTGILSSFLDNAPTYLVFFNTAGGNAATLMGPQENTLLAVSAGAVFMGANTYIGNAPNFMVRSIAEEAGIKMPSFFGYLLKWSLPILIPIFLIVTWLFFM

Secondary structure (DSSP, 8-state):
-HHHHHHHHHHHHHTSTTSTTTB-SHHHHHHHHHHHHHHHHHHHHHHHHHHS--HHHHHHHHHHHHHHHHHHHHHHHHHB-EEESSSS-EEEHHHHHHHHHHHHHHHHHHHHS-HHHHHHTT--SHHHHHHHHHHHHHHHHHHHHHHHHHTGGGSTTHHHHHHTB-TTS-B-HHHHHHHHHHHHHHH-HHHHHHHHHHHTTS-HHHHTTTTHHHHHHHHHHHHHHGGGSSSSSHHHHHHHHHHHHTT--PPPHHHHIIIIIIIIIHHHHHHHHHHHT-

Foldseek 3Di:
DVVVLVVVLVVLVPPVCCPPVFFDCVLVVVLVVVLVVLVVQLVVLVVVCVVPVDPVSVVSSLVSQLVSVVSNVVSSVVGTDADDPDPRDGDGPSNVVSVVSVVVVVVCCVVVDDPVVCVVLVPDCVLVVVLVVLLVVLVVVLVVVLVQLLCACVGPCVVLLVQQADPVRAGQLLSLLQVLQVCLLARELPSSLSSQCSSNVVRPSCCVPVVVSSNVSNNNSSPLSLVLFCRSHSVSVSVVVSCVSVVHDDQDGVRSNVVPCVVPVVVVVVVVCVPRRD

Radius of gyration: 22.83 Å; chains: 1; bounding box: 47×51×57 Å